Protein AF-0000000078651229 (afdb_homodimer)

Structure (mmCIF, N/CA/C/O backbone):
data_AF-0000000078651229-model_v1
#
loop_
_entity.id
_entity.type
_entity.pdbx_description
1 polymer "Pyridoxamine 5'-phosphate oxidase-like domain-containing protein"
#
loop_
_atom_site.group_PDB
_atom_site.id
_atom_site.type_symbol
_atom_site.label_atom_id
_atom_site.label_alt_id
_atom_site.label_comp_id
_atom_site.label_asym_id
_atom_site.label_entity_id
_atom_site.label_seq_id
_atom_site.pdbx_PDB_ins_code
_atom_site.Cartn_x
_atom_site.Cartn_y
_atom_site.Cartn_z
_atom_site.occupancy
_atom_site.B_iso_or_equiv
_atom_site.auth_seq_id
_atom_site.auth_comp_id
_atom_site.auth_asym_id
_atom_site.auth_atom_id
_atom_site.pdbx_PDB_model_num
ATOM 1 N N . MET A 1 1 ? -23.5 -6.289 -11.461 1 72.56 1 MET A N 1
ATOM 2 C CA . MET A 1 1 ? -22.078 -6.559 -11.703 1 72.56 1 MET A CA 1
ATOM 3 C C . MET A 1 1 ? -21.703 -7.945 -11.195 1 72.56 1 MET A C 1
ATOM 5 O O . MET A 1 1 ? -22.156 -8.367 -10.133 1 72.56 1 MET A O 1
ATOM 9 N N . ASN A 1 2 ? -21.062 -8.891 -12.141 1 91.56 2 ASN A N 1
ATOM 10 C CA . ASN A 1 2 ? -20.516 -10.164 -11.688 1 91.56 2 ASN A CA 1
ATOM 11 C C . ASN A 1 2 ? -19.188 -9.969 -10.961 1 91.56 2 ASN A C 1
ATOM 13 O O . ASN A 1 2 ? -18.203 -9.562 -11.562 1 91.56 2 ASN A O 1
ATOM 17 N N . THR A 1 3 ? -19.203 -10.148 -9.609 1 96.62 3 THR A N 1
ATOM 18 C CA . THR A 1 3 ? -18.094 -9.844 -8.727 1 96.62 3 THR A CA 1
ATOM 19 C C . THR A 1 3 ? -16.859 -10.664 -9.109 1 96.62 3 THR A C 1
ATOM 21 O O . THR A 1 3 ? -15.734 -10.148 -9.117 1 96.62 3 THR A O 1
ATOM 24 N N . LYS A 1 4 ? -17.031 -11.898 -9.375 1 97.31 4 LYS A N 1
ATOM 25 C CA . LYS A 1 4 ? -15.914 -12.75 -9.766 1 97.31 4 LYS A CA 1
ATOM 26 C C . LYS A 1 4 ? -15.258 -12.25 -11.047 1 97.31 4 LYS A C 1
ATOM 28 O O . LYS A 1 4 ? -14.031 -12.242 -11.164 1 97.31 4 LYS A O 1
ATOM 33 N N . THR A 1 5 ? -16.078 -11.891 -12.016 1 97.31 5 THR A N 1
ATOM 34 C CA . THR A 1 5 ? -15.562 -11.367 -13.273 1 97.31 5 THR A CA 1
ATOM 35 C C . THR A 1 5 ? -14.742 -10.102 -13.047 1 97.31 5 THR A C 1
ATOM 37 O O . THR A 1 5 ? -13.656 -9.953 -13.609 1 97.31 5 THR A O 1
ATOM 40 N N . GLU A 1 6 ? -15.242 -9.195 -12.195 1 96.56 6 GLU A N 1
ATOM 41 C CA . GLU A 1 6 ? -14.516 -7.969 -11.883 1 96.56 6 GLU A CA 1
ATOM 42 C C . GLU A 1 6 ? -13.203 -8.273 -11.164 1 96.56 6 GLU A C 1
ATOM 44 O O . GLU A 1 6 ? -12.172 -7.668 -11.453 1 96.56 6 GLU A O 1
ATOM 49 N N . PHE A 1 7 ? -13.32 -9.234 -10.25 1 98.31 7 PHE A N 1
ATOM 50 C CA . PHE A 1 7 ? -12.141 -9.68 -9.531 1 98.31 7 PHE A CA 1
ATOM 51 C C . PHE A 1 7 ? -11.055 -10.141 -10.492 1 98.31 7 PHE A C 1
ATOM 53 O O . PHE A 1 7 ? -9.922 -9.664 -10.438 1 98.31 7 PHE A O 1
ATOM 60 N N . LEU A 1 8 ? -11.398 -10.992 -11.359 1 98.31 8 LEU A N 1
ATOM 61 C CA . LEU A 1 8 ? -10.438 -11.57 -12.297 1 98.31 8 LEU A CA 1
ATOM 62 C C . LEU A 1 8 ? -9.883 -10.508 -13.234 1 98.31 8 LEU A C 1
ATOM 64 O O . LEU A 1 8 ? -8.703 -10.539 -13.578 1 98.31 8 LEU A O 1
ATOM 68 N N . LYS A 1 9 ? -10.719 -9.625 -13.602 1 97 9 LYS A N 1
ATOM 69 C CA . LYS A 1 9 ? -10.281 -8.531 -14.461 1 97 9 LYS A CA 1
ATOM 70 C C . LYS A 1 9 ? -9.227 -7.672 -13.766 1 97 9 LYS A C 1
ATOM 72 O O . LYS A 1 9 ? -8.164 -7.402 -14.328 1 97 9 LYS A O 1
ATOM 77 N N . ILE A 1 10 ? -9.5 -7.258 -12.547 1 97.81 10 ILE A N 1
ATOM 78 C CA . ILE A 1 10 ? -8.586 -6.41 -11.789 1 97.81 10 ILE A CA 1
ATOM 79 C C . ILE A 1 10 ? -7.266 -7.145 -11.562 1 97.81 10 ILE A C 1
ATOM 81 O O . ILE A 1 10 ? -6.188 -6.582 -11.781 1 97.81 10 ILE A O 1
ATOM 85 N N . MET A 1 11 ? -7.344 -8.406 -11.203 1 98.38 11 MET A N 1
ATOM 86 C CA . MET A 1 11 ? -6.152 -9.203 -10.914 1 98.38 11 MET A CA 1
ATOM 87 C C . MET A 1 11 ? -5.32 -9.414 -12.172 1 98.38 11 MET A C 1
ATOM 89 O O . MET A 1 11 ? -4.094 -9.547 -12.094 1 98.38 11 MET A O 1
ATOM 93 N N . ALA A 1 12 ? -5.961 -9.461 -13.281 1 97.62 12 ALA A N 1
ATOM 94 C CA . ALA A 1 12 ? -5.254 -9.648 -14.547 1 97.62 12 ALA A CA 1
ATOM 95 C C . ALA A 1 12 ? -4.613 -8.352 -15.023 1 97.62 12 ALA A C 1
ATOM 97 O O . ALA A 1 12 ? -3.512 -8.359 -15.57 1 97.62 12 ALA A O 1
ATOM 98 N N . GLU A 1 13 ? -5.223 -7.223 -14.781 1 96.75 13 GLU A N 1
ATOM 99 C CA . GLU A 1 13 ? -4.828 -5.961 -15.398 1 96.75 13 GLU A CA 1
ATOM 100 C C . GLU A 1 13 ? -3.842 -5.199 -14.523 1 96.75 13 GLU A C 1
ATOM 102 O O . GLU A 1 13 ? -2.91 -4.57 -15.023 1 96.75 13 GLU A O 1
ATOM 107 N N . GLN A 1 14 ? -4.105 -5.168 -13.289 1 97 14 GLN A N 1
ATOM 108 C CA . GLN A 1 14 ? -3.258 -4.375 -12.406 1 97 14 GLN A CA 1
ATOM 109 C C . GLN A 1 14 ? -1.936 -5.082 -12.133 1 97 14 GLN A C 1
ATOM 111 O O . GLN A 1 14 ? -1.901 -6.305 -11.977 1 97 14 GLN A O 1
ATOM 116 N N . THR A 1 15 ? -0.857 -4.277 -12.023 1 96.69 15 THR A N 1
ATOM 117 C CA . THR A 1 15 ? 0.467 -4.883 -12.102 1 96.69 15 THR A CA 1
ATOM 118 C C . THR A 1 15 ? 1.151 -4.859 -10.734 1 96.69 15 THR A C 1
ATOM 120 O O . THR A 1 15 ? 2.16 -5.535 -10.531 1 96.69 15 THR A O 1
ATOM 123 N N . GLU A 1 16 ? 0.61 -4.055 -9.805 1 97.38 16 GLU A N 1
ATOM 124 C CA . GLU A 1 16 ? 1.266 -3.9 -8.508 1 97.38 16 GLU A CA 1
ATOM 125 C C . GLU A 1 16 ? 0.271 -4.07 -7.363 1 97.38 16 GLU A C 1
ATOM 127 O O . GLU A 1 16 ? -0.919 -3.793 -7.52 1 97.38 16 GLU A O 1
ATOM 132 N N . ILE A 1 17 ? 0.784 -4.52 -6.297 1 98.5 17 ILE A N 1
ATOM 133 C CA . ILE A 1 17 ? 0.051 -4.496 -5.035 1 98.5 17 ILE A CA 1
ATOM 134 C C . ILE A 1 17 ? 0.875 -3.773 -3.973 1 98.5 17 ILE A C 1
ATOM 136 O O . ILE A 1 17 ? 2.104 -3.719 -4.062 1 98.5 17 ILE A O 1
ATOM 140 N N . ALA A 1 18 ? 0.199 -3.129 -3.049 1 98.81 18 ALA A N 1
ATOM 141 C CA . ALA A 1 18 ? 0.788 -2.834 -1.745 1 98.81 18 ALA A CA 1
ATOM 142 C C . ALA A 1 18 ? 0.698 -4.043 -0.816 1 98.81 18 ALA A C 1
ATOM 144 O O . ALA A 1 18 ? -0.398 -4.523 -0.518 1 98.81 18 ALA A O 1
ATOM 145 N N . LEU A 1 19 ? 1.792 -4.539 -0.403 1 98.94 19 LEU A N 1
ATOM 146 C CA . LEU A 1 19 ? 1.87 -5.719 0.456 1 98.94 19 LEU A CA 1
ATOM 147 C C . LEU A 1 19 ? 2.246 -5.324 1.881 1 98.94 19 LEU A C 1
ATOM 149 O O . LEU A 1 19 ? 3.295 -4.719 2.107 1 98.94 19 LEU A O 1
ATOM 153 N N . ALA A 1 20 ? 1.373 -5.66 2.789 1 98.94 20 ALA A N 1
ATOM 154 C CA . ALA A 1 20 ? 1.628 -5.352 4.195 1 98.94 20 ALA A CA 1
ATOM 155 C C . ALA A 1 20 ? 2.006 -6.605 4.973 1 98.94 20 ALA A C 1
ATOM 157 O O . ALA A 1 20 ? 1.422 -7.672 4.766 1 98.94 20 ALA A O 1
ATOM 158 N N . THR A 1 21 ? 2.971 -6.512 5.762 1 98.94 21 THR A N 1
ATOM 159 C CA . THR A 1 21 ? 3.402 -7.512 6.734 1 98.94 21 THR A CA 1
ATOM 160 C C . THR A 1 21 ? 3.371 -6.938 8.148 1 98.94 21 THR A C 1
ATOM 162 O O . THR A 1 21 ? 3.156 -5.738 8.336 1 98.94 21 THR A O 1
ATOM 165 N N . SER A 1 22 ? 3.477 -7.789 9.133 1 98.81 22 SER A N 1
ATOM 166 C CA . SER A 1 22 ? 3.523 -7.363 10.531 1 98.81 22 SER A CA 1
ATOM 167 C C . SER A 1 22 ? 4.434 -8.266 11.352 1 98.81 22 SER A C 1
ATOM 169 O O . SER A 1 22 ? 4.398 -9.492 11.211 1 98.81 22 SER A O 1
ATOM 171 N N . VAL A 1 23 ? 5.309 -7.672 12.125 1 98.62 23 VAL A N 1
ATOM 172 C CA . VAL A 1 23 ? 6.121 -8.375 13.117 1 98.62 23 VAL A CA 1
ATOM 173 C C . VAL A 1 23 ? 5.969 -7.699 14.477 1 98.62 23 VAL A C 1
ATOM 175 O O . VAL A 1 23 ? 6.227 -6.5 14.617 1 98.62 23 VAL A O 1
ATOM 178 N N . ASN A 1 24 ? 5.5 -8.461 15.5 1 98.12 24 ASN A N 1
ATOM 179 C CA . ASN A 1 24 ? 5.277 -7.922 16.844 1 98.12 24 ASN A CA 1
ATOM 180 C C . ASN A 1 24 ? 4.344 -6.715 16.812 1 98.12 24 ASN A C 1
ATOM 182 O O . ASN A 1 24 ? 4.621 -5.695 17.438 1 98.12 24 ASN A O 1
ATOM 186 N N . ASN A 1 25 ? 3.391 -6.805 16 1 98.31 25 ASN A N 1
ATOM 187 C CA . ASN A 1 25 ? 2.311 -5.832 15.867 1 98.31 25 ASN A CA 1
ATOM 188 C C . ASN A 1 25 ? 2.814 -4.516 15.281 1 98.31 25 ASN A C 1
ATOM 190 O O . ASN A 1 25 ? 2.158 -3.48 15.414 1 98.31 25 ASN A O 1
ATOM 194 N N . VAL A 1 26 ? 4.043 -4.508 14.695 1 98.62 26 VAL A N 1
ATOM 195 C CA . VAL A 1 26 ? 4.547 -3.377 13.922 1 98.62 26 VAL A CA 1
ATOM 196 C C . VAL A 1 26 ? 4.406 -3.67 12.43 1 98.62 26 VAL A C 1
ATOM 198 O O . VAL A 1 26 ? 5.047 -4.586 11.906 1 98.62 26 VAL A O 1
ATOM 201 N N . PRO A 1 27 ? 3.602 -2.895 11.758 1 98.88 27 PRO A N 1
ATOM 202 C CA . PRO A 1 27 ? 3.377 -3.168 10.336 1 98.88 27 PRO A CA 1
ATOM 203 C C . PRO A 1 27 ? 4.484 -2.611 9.445 1 98.88 27 PRO A C 1
ATOM 205 O O . PRO A 1 27 ? 5.266 -1.764 9.883 1 98.88 27 PRO A O 1
ATOM 208 N N . ASN A 1 28 ? 4.633 -3.158 8.305 1 98.88 28 ASN A N 1
ATOM 209 C CA . ASN A 1 28 ? 5.41 -2.678 7.168 1 98.88 28 ASN A CA 1
ATOM 210 C C . ASN A 1 28 ? 4.629 -2.795 5.863 1 98.88 28 ASN A C 1
ATOM 212 O O . ASN A 1 28 ? 3.658 -3.553 5.785 1 98.88 28 ASN A O 1
ATOM 216 N N . VAL A 1 29 ? 4.988 -1.991 4.852 1 98.88 29 VAL A N 1
ATOM 217 C CA . VAL A 1 29 ? 4.266 -2.043 3.588 1 98.88 29 VAL A CA 1
ATOM 218 C C . VAL A 1 29 ? 5.184 -1.62 2.445 1 98.88 29 VAL A C 1
ATOM 220 O O . VAL A 1 29 ? 6.027 -0.734 2.615 1 98.88 29 VAL A O 1
ATOM 223 N N . ARG A 1 30 ? 5.082 -2.24 1.325 1 98.19 30 ARG A N 1
ATOM 224 C CA . ARG A 1 30 ? 5.828 -1.93 0.111 1 98.19 30 ARG A CA 1
ATOM 225 C C . ARG A 1 30 ? 5.031 -2.307 -1.134 1 98.19 30 ARG A C 1
ATOM 227 O O . ARG A 1 30 ? 4.082 -3.09 -1.056 1 98.19 30 ARG A O 1
ATOM 234 N N . ILE A 1 31 ? 5.375 -1.667 -2.193 1 97.25 31 ILE A N 1
ATOM 235 C CA . ILE A 1 31 ? 4.766 -1.987 -3.48 1 97.25 31 ILE A CA 1
ATOM 236 C C . ILE A 1 31 ? 5.59 -3.061 -4.188 1 97.25 31 ILE A C 1
ATOM 238 O O . ILE A 1 31 ? 6.816 -2.961 -4.266 1 97.25 31 ILE A O 1
ATOM 242 N N . VAL A 1 32 ? 4.93 -4.102 -4.648 1 97.25 32 VAL A N 1
ATOM 243 C CA . VAL A 1 32 ? 5.602 -5.152 -5.402 1 97.25 32 VAL A CA 1
ATOM 244 C C . VAL A 1 32 ? 4.781 -5.508 -6.641 1 97.25 32 VAL A C 1
ATOM 246 O O . VAL A 1 32 ? 3.559 -5.34 -6.652 1 97.25 32 VAL A O 1
ATOM 249 N N . ASN A 1 33 ? 5.461 -5.949 -7.688 1 97.5 33 ASN A N 1
ATOM 250 C CA . ASN A 1 33 ? 4.758 -6.559 -8.812 1 97.5 33 ASN A CA 1
ATOM 251 C C . ASN A 1 33 ? 4.195 -7.93 -8.445 1 97.5 33 ASN A C 1
ATOM 253 O O . ASN A 1 33 ? 4.684 -8.578 -7.516 1 97.5 33 ASN A O 1
ATOM 257 N N . PHE A 1 34 ? 3.146 -8.32 -9.164 1 98.69 34 PHE A N 1
ATOM 258 C CA . PHE A 1 34 ? 2.545 -9.609 -8.844 1 98.69 34 PHE A CA 1
ATOM 259 C C . PHE A 1 34 ? 1.954 -10.258 -10.094 1 98.69 34 PHE A C 1
ATOM 261 O O . PHE A 1 34 ? 1.747 -9.586 -11.109 1 98.69 34 PHE A O 1
ATOM 268 N N . TYR A 1 35 ? 1.751 -11.539 -10.031 1 98.81 35 TYR A N 1
ATOM 269 C CA . TYR A 1 35 ? 0.936 -12.336 -10.945 1 98.81 35 TYR A CA 1
ATOM 270 C C . TYR A 1 35 ? -0.08 -13.172 -10.18 1 98.81 35 TYR A C 1
ATOM 272 O O . TYR A 1 35 ? 0.25 -13.781 -9.164 1 98.81 35 TYR A O 1
ATOM 280 N N . PHE A 1 36 ? -1.303 -13.117 -10.586 1 98.88 36 PHE A N 1
ATOM 281 C CA . PHE A 1 36 ? -2.354 -13.938 -10 1 98.88 36 PHE A CA 1
ATOM 282 C C . PHE A 1 36 ? -2.705 -15.102 -10.93 1 98.88 36 PHE A C 1
ATOM 284 O O . PHE A 1 36 ? -2.971 -14.898 -12.117 1 98.88 36 PHE A O 1
ATOM 291 N N . GLU A 1 37 ? -2.615 -16.328 -10.367 1 98.44 37 GLU A N 1
ATOM 292 C CA . GLU A 1 37 ? -3.023 -17.531 -11.078 1 98.44 37 GLU A CA 1
ATOM 293 C C . GLU A 1 37 ? -4.477 -17.891 -10.773 1 98.44 37 GLU A C 1
ATOM 295 O O . GLU A 1 37 ? -4.777 -18.438 -9.711 1 98.44 37 GLU A O 1
ATOM 300 N N . PRO A 1 38 ? -5.344 -17.672 -11.727 1 97.38 38 PRO A N 1
ATOM 301 C CA . PRO A 1 38 ? -6.766 -17.828 -11.422 1 97.38 38 PRO A CA 1
ATOM 302 C C . PRO A 1 38 ? -7.168 -19.281 -11.18 1 97.38 38 PRO A C 1
ATOM 304 O O . PRO A 1 38 ? -8.102 -19.547 -10.414 1 97.38 38 PRO A O 1
ATOM 307 N N . ALA A 1 39 ? -6.48 -20.219 -11.82 1 96 39 ALA A N 1
ATOM 308 C CA . ALA A 1 39 ? -6.863 -21.609 -11.695 1 96 39 ALA A CA 1
ATOM 309 C C . ALA A 1 39 ? -6.594 -22.125 -10.281 1 96 39 ALA A C 1
ATOM 311 O O . ALA A 1 39 ? -7.27 -23.047 -9.812 1 96 39 ALA A O 1
ATOM 312 N N . GLU A 1 40 ? -5.68 -21.531 -9.594 1 95.88 40 GLU A N 1
ATOM 313 C CA . GLU A 1 40 ? -5.277 -22.016 -8.273 1 95.88 40 GLU A CA 1
ATOM 314 C C . GLU A 1 40 ? -5.621 -21.016 -7.184 1 95.88 40 GLU A C 1
ATOM 316 O O . GLU A 1 40 ? -5.465 -21.297 -5.996 1 95.88 40 GLU A O 1
ATOM 321 N N . ASN A 1 41 ? -6.07 -19.797 -7.535 1 97.31 41 ASN A N 1
ATOM 322 C CA . ASN A 1 41 ? -6.316 -18.703 -6.613 1 97.31 41 ASN A CA 1
ATOM 323 C C . ASN A 1 41 ? -5.074 -18.359 -5.797 1 97.31 41 ASN A C 1
ATOM 325 O O . ASN A 1 41 ? -5.141 -18.25 -4.57 1 97.31 41 ASN A O 1
ATOM 329 N N . ILE A 1 42 ? -4.023 -18.25 -6.465 1 98.75 42 ILE A N 1
ATOM 330 C CA . ILE A 1 42 ? -2.754 -17.938 -5.816 1 98.75 42 ILE A CA 1
ATOM 331 C C . ILE A 1 42 ? -2.186 -16.641 -6.383 1 98.75 42 ILE A C 1
ATOM 333 O O . ILE A 1 42 ? -2.123 -16.453 -7.598 1 98.75 42 ILE A O 1
ATOM 337 N N . LEU A 1 43 ? -1.848 -15.75 -5.535 1 98.94 43 LEU A N 1
ATOM 338 C CA . LEU A 1 43 ? -1.097 -14.562 -5.91 1 98.94 43 LEU A CA 1
ATOM 339 C C . LEU A 1 43 ? 0.401 -14.781 -5.73 1 98.94 43 LEU A C 1
ATOM 341 O O . LEU A 1 43 ? 0.854 -15.148 -4.645 1 98.94 43 LEU A O 1
ATOM 345 N N . TYR A 1 44 ? 1.16 -14.523 -6.797 1 98.94 44 TYR A N 1
ATOM 346 C CA . TYR A 1 44 ? 2.611 -14.68 -6.773 1 98.94 44 TYR A CA 1
ATOM 347 C C . TYR A 1 44 ? 3.303 -13.32 -6.766 1 98.94 44 TYR A C 1
ATOM 349 O O . TYR A 1 44 ? 2.867 -12.391 -7.449 1 98.94 44 TYR A O 1
ATOM 357 N N . PHE A 1 45 ? 4.336 -13.234 -6.027 1 98.88 45 PHE A N 1
ATOM 358 C CA . PHE A 1 45 ? 5.293 -12.133 -6.121 1 98.88 45 PHE A CA 1
ATOM 359 C C . PHE A 1 45 ? 6.707 -12.625 -5.816 1 98.88 45 PHE A C 1
ATOM 361 O O . PHE A 1 45 ? 6.887 -13.703 -5.254 1 98.88 45 PHE A O 1
ATOM 368 N N . SER A 1 46 ? 7.684 -11.828 -6.207 1 98.38 46 SER A N 1
ATOM 369 C CA . SER A 1 46 ? 9.062 -12.195 -5.926 1 98.38 46 SER A CA 1
ATOM 370 C C . SER A 1 46 ? 9.766 -11.125 -5.098 1 98.38 46 SER A C 1
ATOM 372 O O . SER A 1 46 ? 9.336 -9.969 -5.074 1 98.38 46 SER A O 1
ATOM 374 N N . SER A 1 47 ? 10.688 -11.539 -4.445 1 97.38 47 SER A N 1
ATOM 375 C CA . SER A 1 47 ? 11.531 -10.648 -3.652 1 97.38 47 SER A CA 1
ATOM 376 C C . SER A 1 47 ? 13 -11.039 -3.758 1 97.38 47 SER A C 1
ATOM 378 O O . SER A 1 47 ? 13.328 -12.227 -3.842 1 97.38 47 SER A O 1
ATOM 380 N N . PHE A 1 48 ? 13.828 -10.062 -3.723 1 95.5 48 PHE A N 1
ATOM 381 C CA . PHE A 1 48 ? 15.266 -10.32 -3.705 1 95.5 48 PHE A CA 1
ATOM 382 C C . PHE A 1 48 ? 15.688 -10.953 -2.383 1 95.5 48 PHE A C 1
ATOM 384 O O . PHE A 1 48 ? 15.219 -10.539 -1.317 1 95.5 48 PHE A O 1
ATOM 391 N N . LYS A 1 49 ? 16.578 -11.844 -2.537 1 93.75 49 LYS A N 1
ATOM 392 C CA . LYS A 1 49 ? 17.141 -12.477 -1.351 1 93.75 49 LYS A CA 1
ATOM 393 C C . LYS A 1 49 ? 17.703 -11.438 -0.388 1 93.75 49 LYS A C 1
ATOM 395 O O . LYS A 1 49 ? 18.312 -10.453 -0.816 1 93.75 49 LYS A O 1
ATOM 400 N N . GLY A 1 50 ? 17.453 -11.648 0.893 1 89.75 50 GLY A N 1
ATOM 401 C CA . GLY A 1 50 ? 18.031 -10.781 1.899 1 89.75 50 GLY A CA 1
ATOM 402 C C . GLY A 1 50 ? 17.156 -9.586 2.232 1 89.75 50 GLY A C 1
ATOM 403 O O . GLY A 1 50 ? 17.438 -8.852 3.184 1 89.75 50 GLY A O 1
ATOM 404 N N . ASN A 1 51 ? 16.172 -9.336 1.464 1 92.31 51 ASN A N 1
ATOM 405 C CA . ASN A 1 51 ? 15.273 -8.211 1.738 1 92.31 51 ASN A CA 1
ATOM 406 C C . ASN A 1 51 ? 14.531 -8.398 3.057 1 92.31 51 ASN A C 1
ATOM 408 O O . ASN A 1 51 ? 14.312 -9.531 3.496 1 92.31 51 ASN A O 1
ATOM 412 N N . ASP A 1 52 ? 14.164 -7.309 3.656 1 92.19 52 ASP A N 1
ATOM 413 C CA . ASP A 1 52 ? 13.508 -7.297 4.961 1 92.19 52 ASP A CA 1
ATOM 414 C C . ASP A 1 52 ? 12.188 -8.055 4.918 1 92.19 52 ASP A C 1
ATOM 416 O O . ASP A 1 52 ? 11.789 -8.688 5.906 1 92.19 52 ASP A O 1
ATOM 420 N N . LYS A 1 53 ? 11.477 -7.926 3.781 1 94.56 53 LYS A N 1
ATOM 421 C CA . LYS A 1 53 ? 10.164 -8.562 3.744 1 94.56 53 LYS A CA 1
ATOM 422 C C . LYS A 1 53 ? 10.281 -10.07 3.914 1 94.56 53 LYS A C 1
ATOM 424 O O . LYS A 1 53 ? 9.391 -10.703 4.492 1 94.56 53 LYS A O 1
ATOM 429 N N . ILE A 1 54 ? 11.359 -10.688 3.51 1 96.44 54 ILE A N 1
ATOM 430 C CA . ILE A 1 54 ? 11.547 -12.133 3.65 1 96.44 54 ILE A CA 1
ATOM 431 C C . ILE A 1 54 ? 11.68 -12.492 5.129 1 96.44 54 ILE A C 1
ATOM 433 O O . ILE A 1 54 ? 11.07 -13.453 5.598 1 96.44 54 ILE A O 1
ATOM 437 N N . LYS A 1 55 ? 12.461 -11.711 5.805 1 96.94 55 LYS A N 1
ATOM 438 C CA . LYS A 1 55 ? 12.594 -11.914 7.242 1 96.94 55 LYS A CA 1
ATOM 439 C C . LYS A 1 55 ? 11.25 -11.758 7.949 1 96.94 55 LYS A C 1
ATOM 441 O O . LYS A 1 55 ? 10.914 -12.539 8.836 1 96.94 55 LYS A O 1
ATOM 446 N N . GLU A 1 56 ? 10.539 -10.75 7.598 1 98.5 56 GLU A N 1
ATOM 447 C CA . GLU A 1 56 ? 9.234 -10.484 8.211 1 98.5 56 GLU A CA 1
ATOM 448 C C . GLU A 1 56 ? 8.266 -11.641 7.965 1 98.5 56 GLU A C 1
ATOM 450 O O . GLU A 1 56 ? 7.574 -12.086 8.883 1 98.5 56 GLU A O 1
ATOM 455 N N . ILE A 1 57 ? 8.25 -12.141 6.738 1 98.06 57 ILE A N 1
ATOM 456 C CA . ILE A 1 57 ? 7.359 -13.227 6.332 1 98.06 57 ILE A CA 1
ATOM 457 C C . ILE A 1 57 ? 7.715 -14.492 7.102 1 98.06 57 ILE A C 1
ATOM 459 O O . ILE A 1 57 ? 6.828 -15.258 7.496 1 98.06 57 ILE A O 1
ATOM 463 N N . LYS A 1 58 ? 8.977 -14.727 7.285 1 97.31 58 LYS A N 1
ATOM 464 C CA . LYS A 1 58 ? 9.414 -15.875 8.07 1 97.31 58 LYS A CA 1
ATOM 465 C C . LYS A 1 58 ? 8.906 -15.781 9.508 1 97.31 58 LYS A C 1
ATOM 467 O O . LYS A 1 58 ? 8.531 -16.797 10.109 1 97.31 58 LYS A O 1
ATOM 472 N N . SER A 1 59 ? 8.891 -14.641 10.031 1 98.12 59 SER A N 1
ATOM 473 C CA . SER A 1 59 ? 8.484 -14.406 11.414 1 98.12 59 SER A CA 1
ATOM 474 C C . SER A 1 59 ? 6.969 -14.492 11.562 1 98.12 59 SER A C 1
ATOM 476 O O . SER A 1 59 ? 6.469 -14.977 12.578 1 98.12 59 SER A O 1
ATOM 478 N N . ASN A 1 60 ? 6.227 -14.031 10.68 1 98.69 60 ASN A N 1
ATOM 479 C CA . ASN A 1 60 ? 4.77 -13.969 10.648 1 98.69 60 ASN A CA 1
ATOM 480 C C . ASN A 1 60 ? 4.227 -14.094 9.227 1 98.69 60 ASN A C 1
ATOM 482 O O . ASN A 1 60 ? 4.371 -13.172 8.43 1 98.69 60 ASN A O 1
ATOM 486 N N . PRO A 1 61 ? 3.609 -15.148 8.906 1 98.75 61 PRO A N 1
ATOM 487 C CA . PRO A 1 61 ? 3.211 -15.406 7.52 1 98.75 61 PRO A CA 1
ATOM 488 C C . PRO A 1 61 ? 1.918 -14.688 7.133 1 98.75 61 PRO A C 1
ATOM 490 O O . PRO A 1 61 ? 1.486 -14.766 5.98 1 98.75 61 PRO A O 1
ATOM 493 N N . TYR A 1 62 ? 1.247 -14.039 8.07 1 98.88 62 TYR A N 1
ATOM 494 C CA . TYR A 1 62 ? 0.034 -13.297 7.75 1 98.88 62 TYR A CA 1
ATOM 495 C C . TYR A 1 62 ? 0.359 -12.031 6.973 1 98.88 62 TYR A C 1
ATOM 497 O O . TYR A 1 62 ? 1.248 -11.266 7.359 1 98.88 62 TYR A O 1
ATOM 505 N N . VAL A 1 63 ? -0.346 -11.836 5.863 1 98.94 63 VAL A N 1
ATOM 506 C CA . VAL A 1 63 ? -0.149 -10.641 5.051 1 98.94 63 VAL A CA 1
ATOM 507 C C . VAL A 1 63 ? -1.502 -10.055 4.648 1 98.94 63 VAL A C 1
ATOM 509 O O . VAL A 1 63 ? -2.535 -10.719 4.793 1 98.94 63 VAL A O 1
ATOM 512 N N . ALA A 1 64 ? -1.528 -8.852 4.266 1 98.94 64 ALA A N 1
ATOM 513 C CA . ALA A 1 64 ? -2.625 -8.195 3.562 1 98.94 64 ALA A CA 1
ATOM 514 C C . ALA A 1 64 ? -2.129 -7.512 2.291 1 98.94 64 ALA A C 1
ATOM 516 O O . ALA A 1 64 ? -0.97 -7.098 2.215 1 98.94 64 ALA A O 1
ATOM 517 N N . PHE A 1 65 ? -2.994 -7.402 1.32 1 98.94 65 PHE A N 1
ATOM 518 C CA . PHE A 1 65 ? -2.598 -6.66 0.131 1 98.94 65 PHE A CA 1
ATOM 519 C C . PHE A 1 65 ? -3.785 -5.914 -0.463 1 98.94 65 PHE A C 1
ATOM 521 O O . PHE A 1 65 ? -4.938 -6.258 -0.195 1 98.94 65 PHE A O 1
ATOM 528 N N . THR A 1 66 ? -3.543 -4.914 -1.167 1 98.88 66 THR A N 1
ATOM 529 C CA . THR A 1 66 ? -4.461 -4.23 -2.07 1 98.88 66 THR A CA 1
ATOM 530 C C . THR A 1 66 ? -3.803 -3.973 -3.422 1 98.88 66 THR A C 1
ATOM 532 O O . THR A 1 66 ? -2.623 -3.617 -3.484 1 98.88 66 THR A O 1
ATOM 535 N N . THR A 1 67 ? -4.574 -4.234 -4.48 1 98.69 67 THR A N 1
ATOM 536 C CA . THR A 1 67 ? -4.066 -3.816 -5.785 1 98.69 67 THR A CA 1
ATOM 537 C C . THR A 1 67 ? -4.047 -2.295 -5.895 1 98.69 67 THR A C 1
ATOM 539 O O . THR A 1 67 ? -4.734 -1.604 -5.141 1 98.69 67 THR A O 1
ATOM 542 N N . ILE A 1 68 ? -3.213 -1.799 -6.707 1 96.75 68 ILE A N 1
ATOM 543 C CA . ILE A 1 68 ? -3.078 -0.364 -6.934 1 96.75 68 ILE A CA 1
ATOM 544 C C . ILE A 1 68 ? -3.801 0.024 -8.227 1 96.75 68 ILE A C 1
ATOM 546 O O . ILE A 1 68 ? -3.371 -0.343 -9.32 1 96.75 68 ILE A O 1
ATOM 550 N N . PRO A 1 69 ? -4.816 0.78 -8.047 1 91.06 69 PRO A N 1
ATOM 551 C CA . PRO A 1 69 ? -5.551 1.154 -9.258 1 91.06 69 PRO A CA 1
ATOM 552 C C . PRO A 1 69 ? -4.762 2.107 -10.156 1 91.06 69 PRO A C 1
ATOM 554 O O . PRO A 1 69 ? -4.043 2.979 -9.656 1 91.06 69 PRO A O 1
ATOM 557 N N . HIS A 1 70 ? -4.848 1.896 -11.453 1 79.38 70 HIS A N 1
ATOM 558 C CA . HIS A 1 70 ? -4.238 2.82 -12.406 1 79.38 70 HIS A CA 1
ATOM 559 C C . HIS A 1 70 ? -5.191 3.959 -12.758 1 79.38 70 HIS A C 1
ATOM 561 O O . HIS A 1 70 ? -4.75 5.062 -13.086 1 79.38 70 HIS A O 1
ATOM 567 N N . SER A 1 71 ? -6.371 3.674 -12.742 1 81 71 SER A N 1
ATOM 568 C CA . SER A 1 71 ? -7.422 4.656 -12.984 1 81 71 SER A CA 1
ATOM 569 C C . SER A 1 71 ? -8.656 4.375 -12.125 1 81 71 SER A C 1
ATOM 571 O O . SER A 1 71 ? -8.945 3.217 -11.82 1 81 71 SER A O 1
ATOM 573 N N . GLY A 1 72 ? -9.234 5.457 -11.664 1 86 72 GLY A N 1
ATOM 574 C CA . GLY A 1 72 ? -10.445 5.273 -10.875 1 86 72 GLY A CA 1
ATOM 575 C C . GLY A 1 72 ? -10.188 4.656 -9.516 1 86 72 GLY A C 1
ATOM 576 O O . GLY A 1 72 ? -9.156 4.922 -8.891 1 86 72 GLY A O 1
ATOM 577 N N . ASN A 1 73 ? -11.18 3.914 -9.039 1 91.38 73 ASN A N 1
ATOM 578 C CA . ASN A 1 73 ? -11.117 3.385 -7.684 1 91.38 73 ASN A CA 1
ATOM 579 C C . ASN A 1 73 ? -11.125 1.859 -7.672 1 91.38 73 ASN A C 1
ATOM 581 O O . ASN A 1 73 ? -11.219 1.242 -6.613 1 91.38 73 ASN A O 1
ATOM 585 N N . GLU A 1 74 ? -11.055 1.266 -8.859 1 96.44 74 GLU A N 1
ATOM 586 C CA . GLU A 1 74 ? -11.164 -0.189 -8.914 1 96.44 74 GLU A CA 1
ATOM 587 C C . GLU A 1 74 ? -9.961 -0.854 -8.25 1 96.44 74 GLU A C 1
ATOM 589 O O . GLU A 1 74 ? -8.812 -0.557 -8.594 1 96.44 74 GLU A O 1
ATOM 594 N N . HIS A 1 75 ? -10.242 -1.746 -7.281 1 98.44 75 HIS A N 1
ATOM 595 C CA . HIS A 1 75 ? -9.141 -2.469 -6.648 1 98.44 75 HIS A CA 1
ATOM 596 C C . HIS A 1 75 ? -9.656 -3.68 -5.871 1 98.44 75 HIS A C 1
ATOM 598 O O . HIS A 1 75 ? -10.859 -3.824 -5.664 1 98.44 75 HIS A O 1
ATOM 604 N N . VAL A 1 76 ? -8.758 -4.527 -5.566 1 98.69 76 VAL A N 1
ATOM 605 C CA . VAL A 1 76 ? -9 -5.719 -4.762 1 98.69 76 VAL A CA 1
ATOM 606 C C . VAL A 1 76 ? -8.164 -5.66 -3.484 1 98.69 76 VAL A C 1
ATOM 608 O O . VAL A 1 76 ? -6.992 -5.277 -3.521 1 98.69 76 VAL A O 1
ATOM 611 N N . LYS A 1 77 ? -8.789 -5.992 -2.375 1 98.62 77 LYS A N 1
ATOM 612 C CA . LYS A 1 77 ? -8.109 -6.156 -1.095 1 98.62 77 LYS A CA 1
ATOM 613 C C . LYS A 1 77 ? -8.305 -7.566 -0.546 1 98.62 77 LYS A C 1
ATOM 615 O O . LYS A 1 77 ? -9.383 -8.156 -0.689 1 98.62 77 LYS A O 1
ATOM 620 N N . ALA A 1 78 ? -7.266 -8.016 0.16 1 98.88 78 ALA A N 1
ATOM 621 C CA . ALA A 1 78 ? -7.414 -9.32 0.802 1 98.88 78 ALA A CA 1
ATOM 622 C C . ALA A 1 78 ? -6.398 -9.492 1.929 1 98.88 78 ALA A C 1
ATOM 624 O O . ALA A 1 78 ? -5.414 -8.758 2.008 1 98.88 78 ALA A O 1
ATOM 625 N N . LYS A 1 79 ? -6.738 -10.359 2.771 1 98.81 79 LYS A N 1
ATOM 626 C CA . LYS A 1 79 ? -5.832 -10.914 3.771 1 98.81 79 LYS A CA 1
ATOM 627 C C . LYS A 1 79 ? -5.559 -12.391 3.51 1 98.81 79 LYS A C 1
ATOM 629 O O . LYS A 1 79 ? -6.461 -13.133 3.119 1 98.81 79 LYS A O 1
ATOM 634 N N . GLY A 1 80 ? -4.305 -12.734 3.711 1 98.81 80 GLY A N 1
ATOM 635 C CA . GLY A 1 80 ? -3.959 -14.109 3.406 1 98.81 80 GLY A CA 1
ATOM 636 C C . GLY A 1 80 ? -2.689 -14.578 4.094 1 98.81 80 GLY A C 1
ATOM 637 O O . GLY A 1 80 ? -2.217 -13.938 5.035 1 98.81 80 GLY A O 1
ATOM 638 N N . ILE A 1 81 ? -2.262 -15.758 3.668 1 98.81 81 ILE A N 1
ATOM 639 C CA . ILE A 1 81 ? -1.041 -16.375 4.176 1 98.81 81 ILE A CA 1
ATOM 640 C C . ILE A 1 81 ? -0.013 -16.484 3.053 1 98.81 81 ILE A C 1
ATOM 642 O O . ILE A 1 81 ? -0.343 -16.906 1.94 1 98.81 81 ILE A O 1
ATOM 646 N N . VAL A 1 82 ? 1.195 -16.062 3.363 1 98.88 82 VAL A N 1
ATOM 647 C CA . VAL A 1 82 ? 2.266 -16.094 2.371 1 98.88 82 VAL A CA 1
ATOM 648 C C . VAL A 1 82 ? 3.275 -17.188 2.736 1 98.88 82 VAL A C 1
ATOM 650 O O . VAL A 1 82 ? 3.539 -17.422 3.918 1 98.88 82 VAL A O 1
ATOM 653 N N . GLN A 1 83 ? 3.811 -17.812 1.75 1 98.38 83 GLN A N 1
ATOM 654 C CA . GLN A 1 83 ? 4.91 -18.75 1.929 1 98.38 83 GLN A CA 1
ATOM 655 C C . GLN A 1 83 ? 5.836 -18.75 0.717 1 98.38 83 GLN A C 1
ATOM 657 O O . GLN A 1 83 ? 5.434 -18.359 -0.381 1 98.38 83 GLN A O 1
ATOM 662 N N . LYS A 1 84 ? 7.055 -19.172 0.984 1 98.31 84 LYS A N 1
ATOM 663 C CA . LYS A 1 84 ? 7.957 -19.406 -0.142 1 98.31 84 LYS A CA 1
ATOM 664 C C . LYS A 1 84 ? 7.398 -20.484 -1.073 1 98.31 84 LYS A C 1
ATOM 666 O O . LYS A 1 84 ? 6.914 -21.516 -0.615 1 98.31 84 LYS A O 1
ATOM 671 N N . SER A 1 85 ? 7.449 -20.172 -2.355 1 98.56 85 SER A N 1
ATOM 672 C CA . SER A 1 85 ? 6.926 -21.125 -3.336 1 98.56 85 SER A CA 1
ATOM 673 C C . SER A 1 85 ? 7.918 -22.25 -3.605 1 98.56 85 SER A C 1
ATOM 675 O O . SER A 1 85 ? 9.133 -22.047 -3.512 1 98.56 85 SER A O 1
ATOM 677 N N . SER A 1 86 ? 7.375 -23.406 -3.953 1 98.12 86 SER A N 1
ATOM 678 C CA . SER A 1 86 ? 8.227 -24.469 -4.477 1 98.12 86 SER A CA 1
ATOM 679 C C . SER A 1 86 ? 8.68 -24.156 -5.902 1 98.12 86 SER A C 1
ATOM 681 O O . SER A 1 86 ? 9.641 -24.75 -6.395 1 98.12 86 SER A O 1
ATOM 683 N N . LYS A 1 87 ? 7.961 -23.281 -6.527 1 98.25 87 LYS A N 1
ATOM 684 C CA . LYS A 1 87 ? 8.328 -22.812 -7.859 1 98.25 87 LYS A CA 1
ATOM 685 C C . LYS A 1 87 ? 9.359 -21.688 -7.785 1 98.25 87 LYS A C 1
ATOM 687 O O . LYS A 1 87 ? 9.617 -21.141 -6.707 1 98.25 87 LYS A O 1
ATOM 692 N N . THR A 1 88 ? 10.016 -21.469 -8.898 1 98.38 88 THR A N 1
ATOM 693 C CA . THR A 1 88 ? 10.859 -20.281 -9.062 1 98.38 88 THR A CA 1
ATOM 694 C C . THR A 1 88 ? 10.211 -19.297 -10.031 1 98.38 88 THR A C 1
ATOM 696 O O . THR A 1 88 ? 9.195 -19.609 -10.664 1 98.38 88 THR A O 1
ATOM 699 N N . ILE A 1 89 ? 10.859 -18.094 -10.156 1 98.69 89 ILE A N 1
ATOM 700 C CA . ILE A 1 89 ? 10.336 -17.078 -11.062 1 98.69 89 ILE A CA 1
ATOM 701 C C . ILE A 1 89 ? 10.414 -17.562 -12.5 1 98.69 89 ILE A C 1
ATOM 703 O O . ILE A 1 89 ? 9.594 -17.188 -13.344 1 98.69 89 ILE A O 1
ATOM 707 N N . PHE A 1 90 ? 11.312 -18.453 -12.805 1 98.69 90 PHE A N 1
ATOM 708 C CA . PHE A 1 90 ? 11.484 -18.969 -14.156 1 98.69 90 PHE A CA 1
ATOM 709 C C . PHE A 1 90 ? 10.312 -19.859 -14.547 1 98.69 90 PHE A C 1
ATOM 711 O O . PHE A 1 90 ? 9.953 -19.953 -15.719 1 98.69 90 PHE A O 1
ATOM 718 N N . ASP A 1 91 ? 9.719 -20.484 -13.562 1 98.62 91 ASP A N 1
ATOM 719 C CA . ASP A 1 91 ? 8.594 -21.391 -13.812 1 98.62 91 ASP A CA 1
ATOM 720 C C . ASP A 1 91 ? 7.363 -20.609 -14.266 1 98.62 91 ASP A C 1
ATOM 722 O O . ASP A 1 91 ? 6.48 -21.156 -14.93 1 98.62 91 ASP A O 1
ATOM 726 N N . ILE A 1 92 ? 7.242 -19.359 -13.898 1 98.25 92 ILE A N 1
ATOM 727 C CA . ILE A 1 92 ? 6.055 -18.594 -14.25 1 98.25 92 ILE A CA 1
ATOM 728 C C . ILE A 1 92 ? 6.469 -17.312 -14.984 1 98.25 92 ILE A C 1
ATOM 730 O O . ILE A 1 92 ? 5.727 -16.328 -14.992 1 98.25 92 ILE A O 1
ATOM 734 N N . ALA A 1 93 ? 7.664 -17.297 -15.531 1 98.62 93 ALA A N 1
ATOM 735 C CA . ALA A 1 93 ? 8.234 -16.125 -16.188 1 98.62 93 ALA A CA 1
ATOM 736 C C . ALA A 1 93 ? 7.332 -15.648 -17.328 1 98.62 93 ALA A C 1
ATOM 738 O O . ALA A 1 93 ? 7.105 -14.445 -17.484 1 98.62 93 ALA A O 1
ATOM 739 N N . GLU A 1 94 ? 6.852 -16.531 -18.109 1 98.44 94 GLU A N 1
ATOM 740 C CA . GLU A 1 94 ? 6.012 -16.172 -19.25 1 98.44 94 GLU A CA 1
ATOM 741 C C . GLU A 1 94 ? 4.77 -15.406 -18.812 1 98.44 94 GLU A C 1
ATOM 743 O O . GLU A 1 94 ? 4.402 -14.406 -19.422 1 98.44 94 GLU A O 1
ATOM 748 N N . GLN A 1 95 ? 4.113 -15.875 -17.766 1 98.12 95 GLN A N 1
ATOM 749 C CA . GLN A 1 95 ? 2.908 -15.234 -17.25 1 98.12 95 GLN A CA 1
ATOM 750 C C . GLN A 1 95 ? 3.217 -13.844 -16.703 1 98.12 95 GLN A C 1
ATOM 752 O O . GLN A 1 95 ? 2.486 -12.891 -16.969 1 98.12 95 GLN A O 1
ATOM 757 N N . PHE A 1 96 ? 4.336 -13.727 -15.945 1 98.38 96 PHE A N 1
ATOM 758 C CA . PHE A 1 96 ? 4.75 -12.438 -15.398 1 98.38 96 PHE A CA 1
ATOM 759 C C . PHE A 1 96 ? 5.043 -11.445 -16.516 1 98.38 96 PHE A C 1
ATOM 761 O O . PHE A 1 96 ? 4.578 -10.305 -16.484 1 98.38 96 PHE A O 1
ATOM 768 N N . ILE A 1 97 ? 5.777 -11.906 -17.562 1 98.5 97 ILE A N 1
ATOM 769 C CA . ILE A 1 97 ? 6.219 -11.039 -18.641 1 98.5 97 ILE A CA 1
ATOM 770 C C . ILE A 1 97 ? 5.02 -10.641 -19.516 1 98.5 97 ILE A C 1
ATOM 772 O O . ILE A 1 97 ? 4.945 -9.516 -20 1 98.5 97 ILE A O 1
ATOM 776 N N . ALA A 1 98 ? 4.094 -11.602 -19.734 1 98.25 98 ALA A N 1
ATOM 777 C CA . ALA A 1 98 ? 2.881 -11.281 -20.484 1 98.25 98 ALA A CA 1
ATOM 778 C C . ALA A 1 98 ? 2.105 -10.148 -19.828 1 98.25 98 ALA A C 1
ATOM 780 O O . ALA A 1 98 ? 1.565 -9.273 -20.5 1 98.25 98 ALA A O 1
ATOM 781 N N . LYS A 1 99 ? 2.092 -10.141 -18.484 1 97.69 99 LYS A N 1
ATOM 782 C CA . LYS A 1 99 ? 1.359 -9.133 -17.719 1 97.69 99 LYS A CA 1
ATOM 783 C C . LYS A 1 99 ? 2.166 -7.848 -17.594 1 97.69 99 LYS A C 1
ATOM 785 O O . LYS A 1 99 ? 1.606 -6.75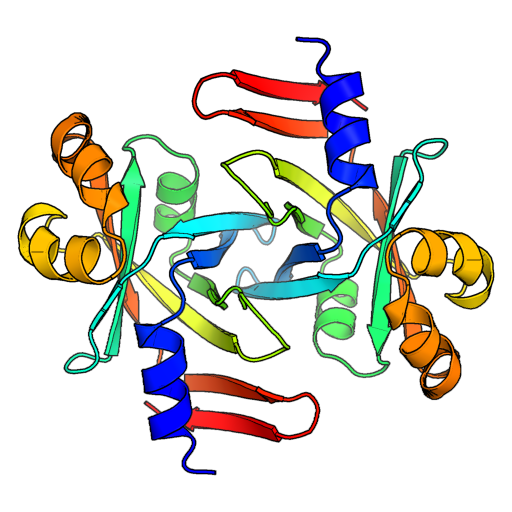 -17.656 1 97.69 99 LYS A O 1
ATOM 790 N N . ILE A 1 100 ? 3.416 -8.016 -17.391 1 97.38 100 ILE A N 1
ATOM 791 C CA . ILE A 1 100 ? 4.348 -6.914 -17.188 1 97.38 100 ILE A CA 1
ATOM 792 C C . ILE A 1 100 ? 5.562 -7.086 -18.094 1 97.38 100 ILE A C 1
ATOM 794 O O . ILE A 1 100 ? 6.605 -7.578 -17.656 1 97.38 100 ILE A O 1
ATOM 798 N N . PRO A 1 101 ? 5.512 -6.539 -19.234 1 97.88 101 PRO A N 1
ATOM 799 C CA . PRO A 1 101 ? 6.562 -6.812 -20.219 1 97.88 101 PRO A CA 1
ATOM 800 C C . PRO A 1 101 ? 7.949 -6.395 -19.734 1 97.88 101 PRO A C 1
ATOM 802 O O . PRO A 1 101 ? 8.93 -7.105 -19.969 1 97.88 101 PRO A O 1
ATOM 805 N N . ASP A 1 102 ? 8.086 -5.328 -19.031 1 95.38 102 ASP A N 1
ATOM 806 C CA . ASP A 1 102 ? 9.375 -4.832 -18.547 1 95.38 102 ASP A CA 1
ATOM 807 C C . ASP A 1 102 ? 9.969 -5.77 -17.5 1 95.38 102 ASP A C 1
ATOM 809 O O . ASP A 1 102 ? 11.148 -5.652 -17.156 1 95.38 102 ASP A O 1
ATOM 813 N N . TYR A 1 103 ? 9.18 -6.629 -17 1 97.38 103 TYR A N 1
ATOM 814 C CA . TYR A 1 103 ? 9.68 -7.57 -16 1 97.38 103 TYR A CA 1
ATOM 815 C C . TYR A 1 103 ? 10.664 -8.555 -16.625 1 97.38 103 TYR A C 1
ATOM 817 O O . TYR A 1 103 ? 11.406 -9.227 -15.922 1 97.38 103 TYR A O 1
ATOM 825 N N . LYS A 1 104 ? 10.625 -8.664 -17.906 1 98.12 104 LYS A N 1
ATOM 826 C CA . LYS A 1 104 ? 11.57 -9.508 -18.625 1 98.12 104 LYS A CA 1
ATOM 827 C C . LYS A 1 104 ? 13.008 -9.164 -18.25 1 98.12 104 LYS A C 1
ATOM 829 O O . LYS A 1 104 ? 13.82 -10.062 -17.984 1 98.12 104 LYS A O 1
ATOM 834 N N . ASP A 1 105 ? 13.336 -7.93 -18.172 1 97.31 105 ASP A N 1
ATOM 835 C CA . ASP A 1 105 ? 14.68 -7.488 -17.812 1 97.31 105 ASP A CA 1
ATOM 836 C C . ASP A 1 105 ? 15.023 -7.898 -16.391 1 97.31 105 ASP A C 1
ATOM 838 O O . ASP A 1 105 ? 16.156 -8.297 -16.109 1 97.31 105 ASP A O 1
ATOM 842 N N . THR A 1 106 ? 14.07 -7.77 -15.523 1 96.44 106 THR A N 1
ATOM 843 C CA . THR A 1 106 ? 14.281 -8.164 -14.133 1 96.44 106 THR A CA 1
ATOM 844 C C . THR A 1 106 ? 14.641 -9.641 -14.039 1 96.44 106 THR A C 1
ATOM 846 O O . THR A 1 106 ? 15.586 -10.016 -13.352 1 96.44 106 THR A O 1
ATOM 849 N N . ILE A 1 107 ? 13.914 -10.422 -14.742 1 98.12 107 ILE A N 1
ATOM 850 C CA . ILE A 1 107 ? 14.164 -11.859 -14.711 1 98.12 107 ILE A CA 1
ATOM 851 C C . ILE A 1 107 ? 15.508 -12.164 -15.359 1 98.12 107 ILE A C 1
ATOM 853 O O . ILE A 1 107 ? 16.297 -12.953 -14.828 1 98.12 107 ILE A O 1
ATOM 857 N N . GLU A 1 108 ? 15.781 -11.531 -16.438 1 97.88 108 GLU A N 1
ATOM 858 C CA . GLU A 1 108 ? 17.031 -11.766 -17.156 1 97.88 108 GLU A CA 1
ATOM 859 C C . GLU A 1 108 ? 18.234 -11.398 -16.312 1 97.88 108 GLU A C 1
ATOM 861 O O . GLU A 1 108 ? 19.219 -12.148 -16.25 1 97.88 108 GLU A O 1
ATOM 866 N N . TYR A 1 109 ? 18.141 -10.367 -15.617 1 97.06 109 TYR A N 1
ATOM 867 C CA . TYR A 1 109 ? 19.328 -9.836 -14.953 1 97.06 109 TYR A CA 1
ATOM 868 C C . TYR A 1 109 ? 19.375 -10.273 -13.492 1 97.06 109 TYR A C 1
ATOM 870 O O . TYR A 1 109 ? 20.453 -10.391 -12.914 1 97.06 109 TYR A O 1
ATOM 878 N N . ALA A 1 110 ? 18.219 -10.625 -12.969 1 95.88 110 ALA A N 1
ATOM 879 C CA . ALA A 1 110 ? 18.234 -10.828 -11.523 1 95.88 110 ALA A CA 1
ATOM 880 C C . ALA A 1 110 ? 17.422 -12.062 -11.141 1 95.88 110 ALA A C 1
ATOM 882 O O . ALA A 1 110 ? 17.188 -12.312 -9.953 1 95.88 110 ALA A O 1
ATOM 883 N N . GLY A 1 111 ? 16.938 -12.781 -12.125 1 97.88 111 GLY A N 1
ATOM 884 C CA . GLY A 1 111 ? 16.047 -13.906 -11.859 1 97.88 111 GLY A CA 1
ATOM 885 C C . GLY A 1 111 ? 16.625 -14.891 -10.852 1 97.88 111 GLY A C 1
ATOM 886 O O . GLY A 1 111 ? 15.891 -15.43 -10.023 1 97.88 111 GLY A O 1
ATOM 887 N N . LYS A 1 112 ? 17.906 -15.141 -10.852 1 97.69 112 LYS A N 1
ATOM 888 C CA . LYS A 1 112 ? 18.562 -16.109 -9.969 1 97.69 112 LYS A CA 1
ATOM 889 C C . LYS A 1 112 ? 18.609 -15.602 -8.531 1 97.69 112 LYS A C 1
ATOM 891 O O . LYS A 1 112 ? 18.797 -16.375 -7.598 1 97.69 112 LYS A O 1
ATOM 896 N N . SER A 1 113 ? 18.438 -14.336 -8.383 1 97.56 113 SER A N 1
ATOM 897 C CA . SER A 1 113 ? 18.5 -13.734 -7.055 1 97.56 113 SER A CA 1
ATOM 898 C C . SER A 1 113 ? 17.109 -13.555 -6.465 1 97.56 113 SER A C 1
ATOM 900 O O . SER A 1 113 ? 16.969 -13.094 -5.328 1 97.56 113 SER A O 1
ATOM 902 N N . LEU A 1 114 ? 16.141 -13.898 -7.223 1 98.06 114 LEU A N 1
ATOM 903 C CA . LEU A 1 114 ? 14.766 -13.719 -6.781 1 98.06 114 LEU A CA 1
ATOM 904 C C . LEU A 1 114 ? 14.25 -14.969 -6.082 1 98.06 114 LEU A C 1
ATOM 906 O O . LEU A 1 114 ? 14.539 -16.094 -6.516 1 98.06 114 LEU A O 1
ATOM 910 N N . ILE A 1 115 ? 13.562 -14.742 -4.996 1 98.38 115 ILE A N 1
ATOM 911 C CA . ILE A 1 115 ? 12.766 -15.789 -4.352 1 98.38 115 ILE A CA 1
ATOM 912 C C . ILE A 1 115 ? 11.289 -15.562 -4.648 1 98.38 115 ILE A C 1
ATOM 914 O O . ILE A 1 115 ? 10.766 -14.461 -4.469 1 98.38 115 ILE A O 1
ATOM 918 N N . LEU A 1 116 ? 10.617 -16.641 -5.098 1 98.75 116 LEU A N 1
ATOM 919 C CA . LEU A 1 116 ? 9.203 -16.547 -5.418 1 98.75 116 LEU A CA 1
ATOM 920 C C . LEU A 1 116 ? 8.344 -16.891 -4.203 1 98.75 116 LEU A C 1
ATOM 922 O O . LEU A 1 116 ? 8.625 -17.859 -3.498 1 98.75 116 LEU A O 1
ATOM 926 N N . PHE A 1 117 ? 7.309 -16.109 -4.008 1 98.88 117 PHE A N 1
ATOM 927 C CA . PHE A 1 117 ? 6.375 -16.328 -2.908 1 98.88 117 PHE A CA 1
ATOM 928 C C . PHE A 1 117 ? 4.953 -16.5 -3.428 1 98.88 117 PHE A C 1
ATOM 930 O O . PHE A 1 117 ? 4.621 -16 -4.508 1 98.88 117 PHE A O 1
ATOM 937 N N . GLU A 1 118 ? 4.164 -17.172 -2.662 1 98.81 118 GLU A N 1
ATOM 938 C CA . GLU A 1 118 ? 2.75 -17.391 -2.953 1 98.81 118 GLU A CA 1
ATOM 939 C C . GLU A 1 118 ? 1.873 -16.906 -1.803 1 98.81 118 GLU A C 1
ATOM 941 O O . GLU A 1 118 ? 2.174 -17.156 -0.635 1 98.81 118 GLU A O 1
ATOM 946 N N . VAL A 1 119 ? 0.869 -16.234 -2.143 1 98.94 119 VAL A N 1
ATOM 947 C CA . VAL A 1 119 ? -0.139 -15.812 -1.179 1 98.94 119 VAL A CA 1
ATOM 948 C C . VAL A 1 119 ? -1.454 -16.531 -1.447 1 98.94 119 VAL A C 1
ATOM 950 O O . VAL A 1 119 ? -1.97 -16.516 -2.566 1 98.94 119 VAL A O 1
ATOM 953 N N . ARG A 1 120 ? -1.927 -17.141 -0.447 1 98.81 120 ARG A N 1
ATOM 954 C CA . ARG A 1 120 ? -3.246 -17.75 -0.497 1 98.81 120 ARG A CA 1
ATOM 955 C C . ARG A 1 120 ? -4.25 -16.969 0.35 1 98.81 120 ARG A C 1
ATOM 957 O O . ARG A 1 120 ? -3.91 -16.5 1.433 1 98.81 120 ARG A O 1
ATOM 964 N N . PHE A 1 121 ? -5.434 -16.891 -0.106 1 98.81 121 PHE A N 1
ATOM 965 C CA . PHE A 1 121 ? -6.496 -16.156 0.571 1 98.81 121 PHE A CA 1
ATOM 966 C C . PHE A 1 121 ? -7.867 -16.703 0.175 1 98.81 121 PHE A C 1
ATOM 968 O O . PHE A 1 121 ? -8.062 -17.125 -0.966 1 98.81 121 PHE A O 1
ATOM 975 N N . ASP A 1 122 ? -8.781 -16.625 1.045 1 98.19 122 ASP A N 1
ATOM 976 C CA . ASP A 1 122 ? -10.062 -17.281 0.831 1 98.19 122 ASP A CA 1
ATOM 977 C C . ASP A 1 122 ? -11.133 -16.281 0.427 1 98.19 122 ASP A C 1
ATOM 979 O O . ASP A 1 122 ? -12.188 -16.656 -0.09 1 98.19 122 ASP A O 1
ATOM 983 N N . THR A 1 123 ? -10.938 -15.047 0.843 1 98.56 123 THR A N 1
ATOM 984 C CA . THR A 1 123 ? -11.891 -13.984 0.529 1 98.56 123 THR A CA 1
ATOM 985 C C . THR A 1 123 ? -11.172 -12.75 -0.01 1 98.56 123 THR A C 1
ATOM 987 O O . THR A 1 123 ? -9.977 -12.57 0.231 1 98.56 123 THR A O 1
ATOM 990 N N . ALA A 1 124 ? -11.844 -12.078 -0.795 1 98.75 124 ALA A N 1
ATOM 991 C CA . ALA A 1 124 ? -11.352 -10.805 -1.323 1 98.75 124 ALA A CA 1
ATOM 992 C C . ALA A 1 124 ? -12.461 -9.758 -1.345 1 98.75 124 ALA A C 1
ATOM 994 O O . ALA A 1 124 ? -13.617 -10.07 -1.636 1 98.75 124 ALA A O 1
ATOM 995 N N . ILE A 1 125 ? -12.125 -8.586 -0.946 1 98.5 125 ILE A N 1
ATOM 996 C CA . ILE A 1 125 ? -13.031 -7.457 -1.119 1 98.5 125 ILE A CA 1
ATOM 997 C C . ILE A 1 125 ? -12.781 -6.805 -2.479 1 98.5 125 ILE A C 1
ATOM 999 O O . ILE A 1 125 ? -11.672 -6.363 -2.77 1 98.5 125 ILE A O 1
ATOM 1003 N N . VAL A 1 126 ? -13.82 -6.73 -3.312 1 98.38 126 VAL A N 1
ATOM 1004 C CA . VAL A 1 126 ? -13.727 -6.227 -4.68 1 98.38 126 VAL A CA 1
ATOM 1005 C C . VAL A 1 126 ? -14.445 -4.883 -4.785 1 98.38 126 VAL A C 1
ATOM 1007 O O . VAL A 1 126 ? -15.648 -4.793 -4.527 1 98.38 126 VAL A O 1
ATOM 1010 N N . THR A 1 127 ? -13.695 -3.861 -5.133 1 97.75 127 THR A N 1
ATOM 1011 C CA . THR A 1 127 ? -14.242 -2.529 -5.367 1 97.75 127 THR A CA 1
ATOM 1012 C C . THR A 1 127 ? -14.211 -2.186 -6.852 1 97.75 127 THR A C 1
ATOM 1014 O O . THR A 1 127 ? -13.141 -2.074 -7.449 1 97.75 127 THR A O 1
ATOM 1017 N N . LYS A 1 128 ? -15.359 -2.037 -7.395 1 94.5 128 LYS A N 1
ATOM 1018 C CA . LYS A 1 128 ? -15.453 -1.574 -8.773 1 94.5 128 LYS A CA 1
ATOM 1019 C C . LYS A 1 128 ? -15.445 -0.05 -8.844 1 94.5 128 LYS A C 1
ATOM 1021 O O . LYS A 1 128 ? -14.789 0.534 -9.711 1 94.5 128 LYS A O 1
ATOM 1026 N N . ASP A 1 129 ? -16.266 0.49 -8.047 1 90.44 129 ASP A N 1
ATOM 1027 C CA . ASP A 1 129 ? -16.344 1.929 -7.812 1 90.44 129 ASP A CA 1
ATOM 1028 C C . ASP A 1 129 ? -16.812 2.23 -6.395 1 90.44 129 ASP A C 1
ATOM 1030 O O . ASP A 1 129 ? -17.016 1.315 -5.59 1 90.44 129 ASP A O 1
ATOM 1034 N N . LEU A 1 130 ? -16.938 3.525 -6.035 1 86.12 130 LEU A N 1
ATOM 1035 C CA . LEU A 1 130 ? -17.203 3.953 -4.664 1 86.12 130 LEU A CA 1
ATOM 1036 C C . LEU A 1 130 ? -18.516 3.377 -4.156 1 86.12 130 LEU A C 1
ATOM 1038 O O . LEU A 1 130 ? -18.703 3.215 -2.945 1 86.12 130 LEU A O 1
ATOM 1042 N N . ASP A 1 131 ? -19.375 2.951 -5.062 1 89.88 131 ASP A N 1
ATOM 1043 C CA . ASP A 1 131 ? -20.703 2.51 -4.672 1 89.88 131 ASP A CA 1
ATOM 1044 C C . ASP A 1 131 ? -20.844 0.998 -4.82 1 89.88 131 ASP A C 1
ATOM 1046 O O . ASP A 1 131 ? -21.859 0.421 -4.406 1 89.88 131 ASP A O 1
ATOM 1050 N N . THR A 1 132 ? -19.938 0.403 -5.445 1 93.5 132 THR A N 1
ATOM 1051 C CA . THR A 1 132 ? -20.016 -1.024 -5.734 1 93.5 132 THR A CA 1
ATOM 1052 C C . THR A 1 132 ? -18.859 -1.774 -5.102 1 93.5 132 THR A C 1
ATOM 1054 O O . THR A 1 132 ? -17.812 -1.942 -5.727 1 93.5 132 THR A O 1
ATOM 1057 N N . ILE A 1 133 ? -19.047 -2.26 -3.879 1 95.88 133 ILE A N 1
ATOM 1058 C CA . ILE A 1 133 ? -18.062 -3.006 -3.096 1 95.88 133 ILE A CA 1
ATOM 1059 C C . ILE A 1 133 ? -18.688 -4.312 -2.605 1 95.88 133 ILE A C 1
ATOM 1061 O O . ILE A 1 133 ? -19.703 -4.301 -1.907 1 95.88 133 ILE A O 1
ATOM 1065 N N . LYS A 1 134 ? -18 -5.395 -3.02 1 97.81 134 LYS A N 1
ATOM 1066 C CA . LYS A 1 134 ? -18.531 -6.707 -2.658 1 97.81 134 LYS A CA 1
ATOM 1067 C C . LYS A 1 134 ? -17.422 -7.637 -2.18 1 97.81 134 LYS A C 1
ATOM 1069 O O . LYS A 1 134 ? -16.266 -7.496 -2.596 1 97.81 134 LYS A O 1
ATOM 1074 N N . THR A 1 135 ? -17.797 -8.562 -1.335 1 98.06 135 THR A N 1
ATOM 1075 C CA . THR A 1 135 ? -16.875 -9.594 -0.89 1 98.06 135 THR A CA 1
ATOM 1076 C C . THR A 1 135 ? -17.031 -10.859 -1.731 1 98.06 135 THR A C 1
ATOM 1078 O O . THR A 1 135 ? -18.1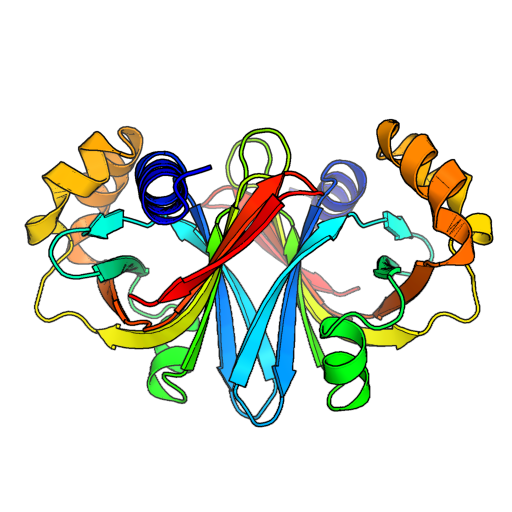41 -11.328 -1.959 1 98.06 135 THR A O 1
ATOM 1081 N N . LEU A 1 136 ? -15.938 -11.305 -2.238 1 98.19 136 LEU A N 1
ATOM 1082 C CA . LEU A 1 136 ? -15.898 -12.523 -3.037 1 98.19 136 LEU A CA 1
ATOM 1083 C C . LEU A 1 136 ? -15.32 -13.688 -2.23 1 98.19 136 LEU A C 1
ATOM 1085 O O . LEU A 1 136 ? -14.266 -13.547 -1.612 1 98.19 136 LEU A O 1
ATOM 1089 N N . GLN A 1 137 ? -16.031 -14.758 -2.166 1 97.25 137 GLN A N 1
ATOM 1090 C CA . GLN A 1 137 ? -15.492 -16 -1.615 1 97.25 137 GLN A CA 1
ATOM 1091 C C . GLN A 1 137 ? -14.773 -16.812 -2.688 1 97.25 137 GLN A C 1
ATOM 1093 O O . GLN A 1 137 ? -15.312 -17.047 -3.77 1 97.25 137 GLN A O 1
ATOM 1098 N N . LEU A 1 138 ? -13.594 -17.172 -2.359 1 95 138 LEU A N 1
ATOM 1099 C CA . LEU A 1 138 ? -12.789 -17.891 -3.346 1 95 138 LEU A CA 1
ATOM 1100 C C . LEU A 1 138 ? -12.688 -19.359 -2.988 1 95 138 LEU A C 1
ATOM 1102 O O . LEU A 1 138 ? -12.742 -19.734 -1.811 1 95 138 LEU A O 1
ATOM 1106 N N . MET B 1 1 ? 22.672 13.672 -4.988 1 72.19 1 MET B N 1
ATOM 1107 C CA . MET B 1 1 ? 21.25 13.961 -4.793 1 72.19 1 MET B CA 1
ATOM 1108 C C . MET B 1 1 ? 20.969 14.422 -3.365 1 72.19 1 MET B C 1
ATOM 1110 O O . MET B 1 1 ? 21.562 13.898 -2.416 1 72.19 1 MET B O 1
ATOM 1114 N N . ASN B 1 2 ? 20.281 15.695 -3.16 1 91.5 2 ASN B N 1
ATOM 1115 C CA . ASN B 1 2 ? 19.844 16.125 -1.834 1 91.5 2 ASN B CA 1
ATOM 1116 C C . ASN B 1 2 ? 18.594 15.359 -1.389 1 91.5 2 ASN B C 1
ATOM 1118 O O . ASN B 1 2 ? 17.531 15.516 -1.979 1 91.5 2 ASN B O 1
ATOM 1122 N N . THR B 1 3 ? 18.766 14.43 -0.418 1 96.56 3 THR B N 1
ATOM 1123 C CA . THR B 1 3 ? 17.734 13.492 0.016 1 96.56 3 THR B CA 1
ATOM 1124 C C . THR B 1 3 ? 16.516 14.234 0.544 1 96.56 3 THR B C 1
ATOM 1126 O O . THR B 1 3 ? 15.375 13.852 0.26 1 96.56 3 THR B O 1
ATOM 1129 N N . LYS B 1 4 ? 16.734 15.234 1.308 1 97.25 4 LYS B N 1
ATOM 1130 C CA . LYS B 1 4 ? 15.617 16 1.853 1 97.25 4 LYS B CA 1
ATOM 1131 C C . LYS B 1 4 ? 14.805 16.656 0.738 1 97.25 4 LYS B C 1
ATOM 1133 O O . LYS B 1 4 ? 13.57 16.672 0.792 1 97.25 4 LYS B O 1
ATOM 1138 N N . THR B 1 5 ? 15.492 17.203 -0.225 1 97.25 5 THR B N 1
ATOM 1139 C CA . THR B 1 5 ? 14.82 17.828 -1.358 1 97.25 5 THR B CA 1
ATOM 1140 C C . THR B 1 5 ? 13.961 16.812 -2.104 1 97.25 5 THR B C 1
ATOM 1142 O O . THR B 1 5 ? 12.812 17.094 -2.455 1 97.25 5 THR B O 1
ATOM 1145 N N . GLU B 1 6 ? 14.5 15.602 -2.344 1 96.56 6 GLU B N 1
ATOM 1146 C CA . GLU B 1 6 ? 13.742 14.555 -3.02 1 96.56 6 GLU B CA 1
ATOM 1147 C C . GLU B 1 6 ? 12.539 14.117 -2.188 1 96.56 6 GLU B C 1
ATOM 1149 O O . GLU B 1 6 ? 11.453 13.906 -2.725 1 96.56 6 GLU B O 1
ATOM 1154 N N . PHE B 1 7 ? 12.812 14.023 -0.886 1 98.31 7 PHE B N 1
ATOM 1155 C CA . PHE B 1 7 ? 11.742 13.688 0.043 1 98.31 7 PHE B CA 1
ATOM 1156 C C . PHE B 1 7 ? 10.578 14.664 -0.083 1 98.31 7 PHE B C 1
ATOM 1158 O O . PHE B 1 7 ? 9.438 14.258 -0.298 1 98.31 7 PHE B O 1
ATOM 1165 N N . LEU B 1 8 ? 10.875 15.891 -0.006 1 98.31 8 LEU B N 1
ATOM 1166 C CA . LEU B 1 8 ? 9.852 16.938 -0.029 1 98.31 8 LEU B CA 1
ATOM 1167 C C . LEU B 1 8 ? 9.141 16.969 -1.377 1 98.31 8 LEU B C 1
ATOM 1169 O O . LEU B 1 8 ? 7.93 17.188 -1.439 1 98.31 8 LEU B O 1
ATOM 1173 N N . LYS B 1 9 ? 9.883 16.734 -2.375 1 97 9 LYS B N 1
ATOM 1174 C CA . LYS B 1 9 ? 9.297 16.688 -3.711 1 97 9 LYS B CA 1
ATOM 1175 C C . LYS B 1 9 ? 8.281 15.562 -3.826 1 97 9 LYS B C 1
ATOM 1177 O O . LYS B 1 9 ? 7.152 15.773 -4.27 1 97 9 LYS B O 1
ATOM 1182 N N . ILE B 1 10 ? 8.656 14.367 -3.434 1 97.75 10 ILE B N 1
ATOM 1183 C CA . ILE B 1 10 ? 7.789 13.195 -3.521 1 97.75 10 ILE B CA 1
ATOM 1184 C C . ILE B 1 10 ? 6.543 13.414 -2.668 1 97.75 10 ILE B C 1
ATOM 1186 O O . ILE B 1 10 ? 5.422 13.172 -3.123 1 97.75 10 ILE B O 1
ATOM 1190 N N . MET B 1 11 ? 6.734 13.93 -1.468 1 98.38 11 MET B N 1
ATOM 1191 C CA . MET B 1 11 ? 5.625 14.141 -0.542 1 98.38 11 MET B CA 1
ATOM 1192 C C . MET B 1 11 ? 4.668 15.203 -1.069 1 98.38 11 MET B C 1
ATOM 1194 O O . MET B 1 11 ? 3.469 15.164 -0.789 1 98.38 11 MET B O 1
ATOM 1198 N N . ALA B 1 12 ? 5.191 16.125 -1.794 1 97.56 12 ALA B N 1
ATOM 1199 C CA . ALA B 1 12 ? 4.363 17.203 -2.357 1 97.56 12 ALA B CA 1
ATOM 1200 C C . ALA B 1 12 ? 3.609 16.719 -3.592 1 97.56 12 ALA B C 1
ATOM 1202 O O . ALA B 1 12 ? 2.455 17.094 -3.809 1 97.56 12 ALA B O 1
ATOM 1203 N N . GLU B 1 13 ? 4.172 15.844 -4.379 1 96.62 13 GLU B N 1
ATOM 1204 C CA . GLU B 1 13 ? 3.645 15.508 -5.699 1 96.62 13 GLU B CA 1
ATOM 1205 C C . GLU B 1 13 ? 2.719 14.297 -5.633 1 96.62 13 GLU B C 1
ATOM 1207 O O . GLU B 1 13 ? 1.705 14.242 -6.332 1 96.62 13 GLU B O 1
ATOM 1212 N N . GLN B 1 14 ? 3.119 13.344 -4.918 1 96.94 14 GLN B N 1
ATOM 1213 C CA . GLN B 1 14 ? 2.33 12.109 -4.895 1 96.94 14 GLN B CA 1
ATOM 1214 C C . GLN B 1 14 ? 1.085 12.273 -4.027 1 96.94 14 GLN B C 1
ATOM 1216 O O . GLN B 1 14 ? 1.132 12.922 -2.98 1 96.94 14 GLN B O 1
ATOM 1221 N N . THR B 1 15 ? -0.012 11.633 -4.469 1 96.69 15 THR B N 1
ATOM 1222 C CA . THR B 1 15 ? -1.303 12 -3.9 1 96.69 15 THR B CA 1
ATOM 1223 C C . THR B 1 15 ? -1.833 10.891 -2.998 1 96.69 15 THR B C 1
ATOM 1225 O O . THR B 1 15 ? -2.773 11.102 -2.229 1 96.69 15 THR B O 1
ATOM 1228 N N . GLU B 1 16 ? -1.23 9.688 -3.105 1 97.31 16 GLU B N 1
ATOM 1229 C CA . GLU B 1 16 ? -1.745 8.555 -2.346 1 97.31 16 GLU B CA 1
ATOM 1230 C C . GLU B 1 16 ? -0.623 7.82 -1.614 1 97.31 16 GLU B C 1
ATOM 1232 O O . GLU B 1 16 ? 0.526 7.832 -2.062 1 97.31 16 GLU B O 1
ATOM 1237 N N . ILE B 1 17 ? -0.989 7.254 -0.548 1 98.5 17 ILE B N 1
ATOM 1238 C CA . ILE B 1 17 ? -0.122 6.301 0.135 1 98.5 17 ILE B CA 1
ATOM 1239 C C . ILE B 1 17 ? -0.861 4.977 0.325 1 98.5 17 ILE B C 1
ATOM 1241 O O . ILE B 1 17 ? -2.094 4.949 0.367 1 98.5 17 ILE B O 1
ATOM 1245 N N . ALA B 1 18 ? -0.128 3.891 0.322 1 98.81 18 ALA B N 1
ATOM 1246 C CA . ALA B 1 18 ? -0.582 2.662 0.971 1 98.81 18 ALA B CA 1
ATOM 1247 C C . ALA B 1 18 ? -0.332 2.713 2.475 1 98.81 18 ALA B C 1
ATOM 1249 O O . ALA B 1 18 ? 0.812 2.846 2.916 1 98.81 18 ALA B O 1
ATOM 1250 N N . LEU B 1 19 ? -1.342 2.648 3.238 1 98.94 19 LEU B N 1
ATOM 1251 C CA . LEU B 1 19 ? -1.268 2.719 4.691 1 98.94 19 LEU B CA 1
ATOM 1252 C C . LEU B 1 19 ? -1.503 1.348 5.316 1 98.94 19 LEU B C 1
ATOM 1254 O O . LEU B 1 19 ? -2.553 0.736 5.105 1 98.94 19 LEU B O 1
ATOM 1258 N N . ALA B 1 20 ? -0.526 0.898 6.043 1 98.94 20 ALA B N 1
ATOM 1259 C CA . ALA B 1 20 ? -0.641 -0.399 6.703 1 98.94 20 ALA B CA 1
ATOM 1260 C C . ALA B 1 20 ? -0.866 -0.233 8.203 1 98.94 20 ALA B C 1
ATOM 1262 O O . ALA B 1 20 ? -0.256 0.632 8.836 1 98.94 20 ALA B O 1
ATOM 1263 N N . THR B 1 21 ? -1.742 -0.953 8.734 1 98.94 21 THR B N 1
ATOM 1264 C CA . THR B 1 21 ? -2.014 -1.097 10.164 1 98.94 21 THR B CA 1
ATOM 1265 C C . THR B 1 21 ? -1.854 -2.551 10.602 1 98.94 21 THR B C 1
ATOM 1267 O O . THR B 1 21 ? -1.68 -3.439 9.766 1 98.94 21 THR B O 1
ATOM 1270 N N . SER B 1 22 ? -1.812 -2.783 11.875 1 98.81 22 SER B N 1
ATOM 1271 C CA . SER B 1 22 ? -1.727 -4.137 12.422 1 98.81 22 SER B CA 1
ATOM 1272 C C . SER B 1 22 ? -2.496 -4.25 13.734 1 98.81 22 SER B C 1
ATOM 1274 O O . SER B 1 22 ? -2.414 -3.365 14.586 1 98.81 22 SER B O 1
ATOM 1276 N N . VAL B 1 23 ? -3.301 -5.277 13.852 1 98.62 23 VAL B N 1
ATOM 1277 C CA . VAL B 1 23 ? -3.961 -5.648 15.102 1 98.62 23 VAL B CA 1
ATOM 1278 C C . VAL B 1 23 ? -3.684 -7.117 15.414 1 98.62 23 VAL B C 1
ATO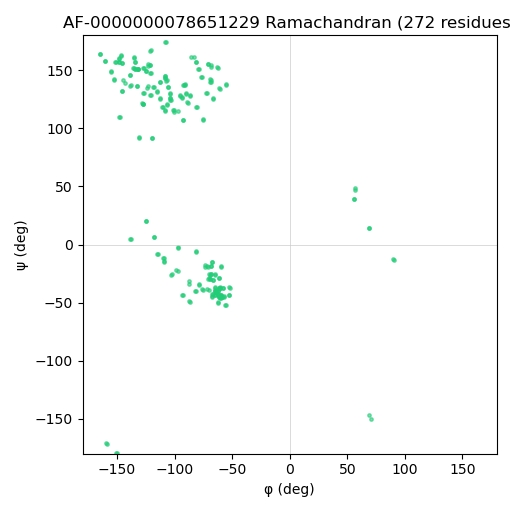M 1280 O O . VAL B 1 23 ? -3.982 -8 14.602 1 98.62 23 VAL B O 1
ATOM 1283 N N . ASN B 1 24 ? -3.062 -7.391 16.594 1 98.12 24 ASN B N 1
ATOM 1284 C CA . ASN B 1 24 ? -2.717 -8.75 16.984 1 98.12 24 ASN B CA 1
ATOM 1285 C C . ASN B 1 24 ? -1.858 -9.438 15.93 1 98.12 24 ASN B C 1
ATOM 1287 O O . ASN B 1 24 ? -2.109 -10.594 15.578 1 98.12 24 ASN B O 1
ATOM 1291 N N . ASN B 1 25 ? -1.007 -8.719 15.391 1 98.31 25 ASN B N 1
ATOM 1292 C CA . ASN B 1 25 ? -0.004 -9.172 14.43 1 98.31 25 ASN B CA 1
ATOM 1293 C C . ASN B 1 25 ? -0.64 -9.578 13.102 1 98.31 25 ASN B C 1
ATOM 1295 O O . ASN B 1 25 ? -0.029 -10.297 12.312 1 98.31 25 ASN B O 1
ATOM 1299 N N . VAL B 1 26 ? -1.917 -9.203 12.867 1 98.62 26 VAL B N 1
ATOM 1300 C CA . VAL B 1 26 ? -2.564 -9.344 11.57 1 98.62 26 VAL B CA 1
ATOM 1301 C C . VAL B 1 26 ? -2.574 -8 10.852 1 98.62 26 VAL B C 1
ATOM 1303 O O . VAL B 1 26 ? -3.223 -7.051 11.297 1 98.62 26 VAL B O 1
ATOM 1306 N N . PRO B 1 27 ? -1.89 -7.918 9.742 1 98.88 27 PRO B N 1
ATOM 1307 C CA . PRO B 1 27 ? -1.809 -6.633 9.039 1 98.88 27 PRO B CA 1
ATOM 1308 C C . PRO B 1 27 ? -3.037 -6.352 8.18 1 98.88 27 PRO B C 1
ATOM 1310 O O . PRO B 1 27 ? -3.811 -7.266 7.883 1 98.88 27 PRO B O 1
ATOM 1313 N N . ASN B 1 28 ? -3.281 -5.133 7.906 1 98.88 28 ASN B N 1
ATOM 1314 C CA . ASN B 1 28 ? -4.203 -4.598 6.91 1 98.88 28 ASN B CA 1
ATOM 1315 C C . ASN B 1 28 ? -3.561 -3.471 6.105 1 98.88 28 ASN B C 1
ATOM 1317 O O . ASN B 1 28 ? -2.57 -2.879 6.539 1 98.88 28 ASN B O 1
ATOM 1321 N N . VAL B 1 29 ? -4.078 -3.209 4.891 1 98.88 29 VAL B N 1
ATOM 1322 C CA . VAL B 1 29 ? -3.494 -2.156 4.066 1 98.88 29 VAL B CA 1
ATOM 1323 C C . VAL B 1 29 ? -4.555 -1.586 3.129 1 98.88 29 VAL B C 1
ATOM 1325 O O . VAL B 1 29 ? -5.422 -2.318 2.643 1 98.88 29 VAL B O 1
ATOM 1328 N N . ARG B 1 30 ? -4.543 -0.321 2.893 1 98.19 30 ARG B N 1
ATOM 1329 C CA . ARG B 1 30 ? -5.43 0.385 1.976 1 98.19 30 ARG B CA 1
ATOM 1330 C C . ARG B 1 30 ? -4.758 1.631 1.41 1 98.19 30 ARG B C 1
ATOM 1332 O O . ARG B 1 30 ? -3.77 2.117 1.968 1 98.19 30 ARG B O 1
ATOM 1339 N N . ILE B 1 31 ? -5.25 2.027 0.301 1 97.25 31 ILE B N 1
ATOM 1340 C CA . ILE B 1 31 ? -4.766 3.262 -0.313 1 97.25 31 ILE B CA 1
ATOM 1341 C C . ILE B 1 31 ? -5.605 4.441 0.173 1 97.25 31 ILE B C 1
ATOM 1343 O O . ILE B 1 31 ? -6.836 4.375 0.181 1 97.25 31 ILE B O 1
ATOM 1347 N N . VAL B 1 32 ? -4.941 5.488 0.617 1 97.25 32 VAL B N 1
ATOM 1348 C CA . VAL B 1 32 ? -5.641 6.699 1.037 1 97.25 32 VAL B CA 1
ATOM 1349 C C . VAL B 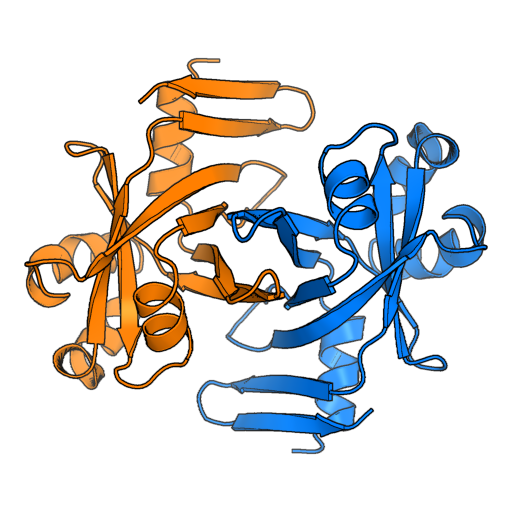1 32 ? -4.945 7.926 0.453 1 97.25 32 VAL B C 1
ATOM 1351 O O . VAL B 1 32 ? -3.742 7.895 0.182 1 97.25 32 VAL B O 1
ATOM 1354 N N . ASN B 1 33 ? -5.715 8.984 0.223 1 97.5 33 ASN B N 1
ATOM 1355 C CA . ASN B 1 33 ? -5.109 10.273 -0.08 1 97.5 33 ASN B CA 1
ATOM 1356 C C . ASN B 1 33 ? -4.438 10.883 1.149 1 97.5 33 ASN B C 1
ATOM 1358 O O . ASN B 1 33 ? -4.793 10.547 2.281 1 97.5 33 ASN B O 1
ATOM 1362 N N . PHE B 1 34 ? -3.457 11.742 0.89 1 98.69 34 PHE B N 1
ATOM 1363 C CA . PHE B 1 34 ? -2.758 12.336 2.023 1 98.69 34 PHE B CA 1
ATOM 1364 C C . PHE B 1 34 ? -2.275 13.742 1.688 1 98.69 34 PHE B C 1
ATOM 1366 O O . PHE B 1 34 ? -2.219 14.117 0.515 1 98.69 34 PHE B O 1
ATOM 1373 N N . TYR B 1 35 ? -2.006 14.523 2.691 1 98.81 35 TYR B N 1
ATOM 1374 C CA . TYR B 1 35 ? -1.254 15.766 2.646 1 98.81 35 TYR B CA 1
ATOM 1375 C C . TYR B 1 35 ? -0.116 15.758 3.66 1 98.81 35 TYR B C 1
ATOM 1377 O O . TYR B 1 35 ? -0.299 15.336 4.805 1 98.81 35 TYR B O 1
ATOM 1385 N N . PHE B 1 36 ? 1.049 16.094 3.234 1 98.88 36 PHE B N 1
ATOM 1386 C CA . PHE B 1 36 ? 2.201 16.219 4.117 1 98.88 36 PHE B CA 1
ATOM 1387 C C . PHE B 1 36 ? 2.508 17.688 4.402 1 98.88 36 PHE B C 1
ATOM 1389 O O . PHE B 1 36 ? 2.631 18.484 3.475 1 98.88 36 PHE B O 1
ATOM 1396 N N . GLU B 1 37 ? 2.545 18.031 5.703 1 98.44 37 GLU B N 1
ATOM 1397 C CA . GLU B 1 37 ? 2.936 19.359 6.156 1 98.44 37 GLU B CA 1
ATOM 1398 C C . GLU B 1 37 ? 4.43 19.422 6.457 1 98.44 37 GLU B C 1
ATOM 1400 O O . GLU B 1 37 ? 4.875 18.969 7.516 1 98.44 37 GLU B O 1
ATOM 1405 N N . PRO B 1 38 ? 5.172 20.078 5.609 1 97.38 38 PRO B N 1
ATOM 1406 C CA . PRO B 1 38 ? 6.625 20 5.758 1 97.38 38 PRO B CA 1
ATOM 1407 C C . PRO B 1 38 ? 7.133 20.75 6.988 1 97.38 38 PRO B C 1
ATOM 1409 O O . PRO B 1 38 ? 8.156 20.375 7.566 1 97.38 38 PRO B O 1
ATOM 1412 N N . ALA B 1 39 ? 6.426 21.797 7.391 1 96 39 ALA B N 1
ATOM 1413 C CA . ALA B 1 39 ? 6.895 22.609 8.516 1 96 39 ALA B CA 1
ATOM 1414 C C . ALA B 1 39 ? 6.809 21.828 9.82 1 96 39 ALA B C 1
ATOM 1416 O O . ALA B 1 39 ? 7.582 22.078 10.758 1 96 39 ALA B O 1
ATOM 1417 N N . GLU B 1 40 ? 5.949 20.875 9.898 1 95.88 40 GLU B N 1
ATOM 1418 C CA . GLU B 1 40 ? 5.723 20.141 11.141 1 95.88 40 GLU B CA 1
ATOM 1419 C C . GLU B 1 40 ? 6.129 18.672 10.992 1 95.88 40 GLU B C 1
ATOM 1421 O O . GLU B 1 40 ? 6.117 17.922 11.969 1 95.88 40 GLU B O 1
ATOM 1426 N N . ASN B 1 41 ? 6.465 18.203 9.789 1 97.38 41 ASN B N 1
ATOM 1427 C CA . ASN B 1 41 ? 6.754 16.812 9.477 1 97.38 41 ASN B CA 1
ATOM 1428 C C . ASN B 1 41 ? 5.594 15.898 9.859 1 97.38 41 ASN B C 1
ATOM 1430 O O . ASN B 1 41 ? 5.789 14.891 10.539 1 97.38 41 ASN B O 1
ATOM 1434 N N . ILE B 1 42 ? 4.48 16.281 9.469 1 98.75 42 ILE B N 1
ATOM 1435 C CA . ILE B 1 42 ? 3.275 15.516 9.773 1 98.75 42 ILE B CA 1
ATOM 1436 C C . ILE B 1 42 ? 2.58 15.102 8.477 1 98.75 42 ILE B C 1
ATOM 1438 O O . ILE B 1 42 ? 2.375 15.93 7.586 1 98.75 42 ILE B O 1
ATOM 1442 N N . LEU B 1 43 ? 2.289 13.867 8.359 1 98.94 43 LEU B N 1
ATOM 1443 C CA . LEU B 1 43 ? 1.44 13.367 7.285 1 98.94 43 LEU B CA 1
ATOM 1444 C C . LEU B 1 43 ? -0.016 13.289 7.73 1 98.94 43 LEU B C 1
ATOM 1446 O O . LEU B 1 43 ? -0.327 12.656 8.742 1 98.94 43 LEU B O 1
ATOM 1450 N N . TYR B 1 44 ? -0.897 13.922 6.949 1 98.94 44 TYR B N 1
ATOM 1451 C CA . TYR B 1 44 ? -2.326 13.922 7.238 1 98.94 44 TYR B CA 1
ATOM 1452 C C . TYR B 1 44 ? -3.08 13.023 6.27 1 98.94 44 TYR B C 1
ATOM 1454 O O . TYR B 1 44 ? -2.771 12.992 5.074 1 98.94 44 TYR B O 1
ATOM 1462 N N . PHE B 1 45 ? -4.043 12.336 6.77 1 98.88 45 PHE B N 1
ATOM 1463 C CA . PHE B 1 45 ? -5.059 11.672 5.965 1 98.88 45 PHE B CA 1
ATOM 1464 C C . PHE B 1 45 ? -6.402 11.664 6.688 1 98.88 45 PHE B C 1
ATOM 1466 O O . PHE B 1 45 ? -6.465 11.914 7.895 1 98.88 45 PHE B O 1
ATOM 1473 N N . SER B 1 46 ? -7.457 11.422 5.938 1 98.38 46 SER B N 1
ATOM 1474 C CA . SER B 1 46 ? -8.781 11.367 6.547 1 98.38 46 SER B CA 1
ATOM 1475 C C . SER B 1 46 ? -9.445 10.016 6.312 1 98.38 46 SER B C 1
ATOM 1477 O O . SER B 1 46 ? -9.07 9.289 5.387 1 98.38 46 SER B O 1
ATOM 1479 N N . SER B 1 47 ? -10.266 9.719 7.137 1 97.38 47 SER B N 1
ATOM 1480 C CA . SER B 1 47 ? -11.062 8.5 7.035 1 97.38 47 SER B CA 1
ATOM 1481 C C . SER B 1 47 ? -12.516 8.758 7.43 1 97.38 47 SER B C 1
ATOM 1483 O O . SER B 1 47 ? -12.789 9.555 8.328 1 97.38 47 SER B O 1
ATOM 1485 N N . PHE B 1 48 ? -13.391 8.07 6.793 1 95.5 48 PHE B N 1
ATOM 1486 C CA . PHE B 1 48 ? -14.797 8.148 7.172 1 95.5 48 PHE B CA 1
ATOM 1487 C C . PHE B 1 48 ? -15.031 7.496 8.531 1 95.5 48 PHE B C 1
ATOM 1489 O O . PHE B 1 48 ? -14.469 6.438 8.82 1 95.5 48 PHE B O 1
ATOM 1496 N N . LYS B 1 49 ? -15.883 8.133 9.211 1 93.62 49 LYS B N 1
ATOM 1497 C CA . LYS B 1 49 ? -16.281 7.578 10.5 1 93.62 49 LYS B CA 1
ATOM 1498 C C . LYS B 1 49 ? -16.797 6.145 10.352 1 93.62 49 LYS B C 1
ATOM 1500 O O . LYS B 1 49 ? -17.5 5.828 9.391 1 93.62 49 LYS B O 1
ATOM 1505 N N . GLY B 1 50 ? -16.375 5.289 11.289 1 89.69 50 GLY B N 1
ATOM 1506 C CA . GLY B 1 50 ? -16.891 3.93 11.297 1 89.69 50 GLY B CA 1
ATOM 1507 C C . GLY B 1 50 ? -16.047 2.969 10.484 1 89.69 50 GLY B C 1
ATOM 1508 O O . GLY B 1 50 ? -16.25 1.755 10.539 1 89.69 50 GLY B O 1
ATOM 1509 N N . ASN B 1 51 ? -15.172 3.465 9.695 1 92.12 51 ASN B N 1
ATOM 1510 C CA . ASN B 1 51 ? -14.297 2.604 8.906 1 92.12 51 ASN B CA 1
ATOM 1511 C C . ASN B 1 51 ? -13.406 1.738 9.789 1 92.12 51 ASN B C 1
ATOM 1513 O O . ASN B 1 51 ? -13.078 2.125 10.914 1 92.12 51 ASN B O 1
ATOM 1517 N N . ASP B 1 52 ? -13.031 0.598 9.273 1 92.19 52 ASP B N 1
ATOM 1518 C CA . ASP B 1 52 ? -12.242 -0.387 10.008 1 92.19 52 ASP B CA 1
ATOM 1519 C C . ASP B 1 52 ? -10.898 0.195 10.43 1 92.19 52 ASP B C 1
ATOM 1521 O O . ASP B 1 52 ? -10.367 -0.156 11.492 1 92.19 52 ASP B O 1
ATOM 1525 N N . LYS B 1 53 ? -10.328 1.019 9.547 1 94.5 53 LYS B N 1
ATOM 1526 C CA . LYS B 1 53 ? -8.992 1.512 9.875 1 94.5 53 LYS B CA 1
ATOM 1527 C C . LYS B 1 53 ? -9.008 2.326 11.164 1 94.5 53 LYS B C 1
ATOM 1529 O O . LYS B 1 53 ? -8.031 2.328 11.922 1 94.5 53 LYS B O 1
ATOM 1534 N N . ILE B 1 54 ? -10.086 2.984 11.516 1 96.44 54 ILE B N 1
ATOM 1535 C CA . ILE B 1 54 ? -10.18 3.77 12.742 1 96.44 54 ILE B CA 1
ATOM 1536 C C . ILE B 1 54 ? -10.133 2.842 13.953 1 96.44 54 ILE B C 1
ATOM 1538 O O . ILE B 1 54 ? -9.422 3.117 14.93 1 96.44 54 ILE B O 1
ATOM 1542 N N . LYS B 1 55 ? -10.875 1.786 13.844 1 96.88 55 LYS B N 1
ATOM 1543 C CA . LYS B 1 55 ? -10.836 0.792 14.914 1 96.88 55 LYS B CA 1
ATOM 1544 C C . LYS B 1 55 ? -9.438 0.213 15.078 1 96.88 55 LYS B C 1
ATOM 1546 O O . LYS B 1 55 ? -8.961 0.025 16.203 1 96.88 55 LYS B O 1
ATOM 1551 N N . GLU B 1 56 ? -8.82 -0.108 14.008 1 98.5 56 GLU B N 1
ATOM 1552 C CA . GLU B 1 56 ? -7.477 -0.677 14.031 1 98.5 56 GLU B CA 1
ATOM 1553 C C . GLU B 1 56 ? -6.48 0.287 14.672 1 98.5 56 GLU B C 1
ATOM 1555 O O . GLU B 1 56 ? -5.672 -0.114 15.508 1 98.5 56 GLU B O 1
ATOM 1560 N N . ILE B 1 57 ? -6.574 1.556 14.297 1 98.06 57 ILE B N 1
ATOM 1561 C CA . ILE B 1 57 ? -5.68 2.598 14.789 1 98.06 57 ILE B CA 1
ATOM 1562 C C . ILE B 1 57 ? -5.879 2.783 16.297 1 98.06 57 ILE B C 1
ATOM 1564 O O . ILE B 1 57 ? -4.918 2.996 17.031 1 98.06 57 ILE B O 1
ATOM 1568 N N . LYS B 1 58 ? -7.094 2.717 16.719 1 97.31 58 LYS B N 1
ATOM 1569 C CA . LYS B 1 58 ? -7.379 2.807 18.156 1 97.31 58 LYS B CA 1
ATOM 1570 C C . LYS B 1 58 ? -6.723 1.659 18.922 1 97.31 58 LYS B C 1
ATOM 1572 O O . LYS B 1 58 ? -6.23 1.85 20.031 1 97.31 58 LYS B O 1
ATOM 1577 N N . SER B 1 59 ? -6.707 0.541 18.344 1 98.12 59 SER B N 1
ATOM 1578 C CA . SER B 1 59 ? -6.164 -0.655 18.984 1 98.12 59 SER B CA 1
ATOM 1579 C C . SER B 1 59 ? -4.637 -0.642 18.984 1 98.12 59 SER B C 1
ATOM 1581 O O . SER B 1 59 ? -4.004 -1.109 19.922 1 98.12 59 SER B O 1
ATOM 1583 N N . ASN B 1 60 ? -4.02 -0.199 17.984 1 98.69 60 ASN B N 1
ATOM 1584 C CA . ASN B 1 60 ? -2.58 -0.143 17.766 1 98.69 60 ASN B CA 1
ATOM 1585 C C . ASN B 1 60 ? -2.189 1.064 16.906 1 98.69 60 ASN B C 1
ATOM 1587 O O . ASN B 1 60 ? -2.467 1.101 15.711 1 98.69 60 ASN B O 1
ATOM 1591 N N . PRO B 1 61 ? -1.558 2.018 17.469 1 98.75 61 PRO B N 1
ATOM 1592 C CA . PRO B 1 61 ? -1.3 3.277 16.766 1 98.75 61 PRO B CA 1
ATOM 1593 C C . PRO B 1 61 ? -0.098 3.193 15.828 1 98.75 61 PRO B C 1
ATOM 1595 O O . PRO B 1 61 ? 0.207 4.16 15.125 1 98.75 61 PRO B O 1
ATOM 1598 N N . TYR B 1 62 ? 0.63 2.092 15.82 1 98.88 62 TYR B N 1
ATOM 1599 C CA . TYR B 1 62 ? 1.76 1.936 14.914 1 98.88 62 TYR B CA 1
ATOM 1600 C C . TYR B 1 62 ? 1.282 1.724 13.484 1 98.88 62 TYR B C 1
ATOM 1602 O O . TYR B 1 62 ? 0.404 0.896 13.234 1 98.88 62 TYR B O 1
ATOM 1610 N N . VAL B 1 63 ? 1.844 2.492 12.562 1 98.94 63 VAL B N 1
ATOM 1611 C CA . VAL B 1 63 ? 1.495 2.359 11.156 1 98.94 63 VAL B CA 1
ATOM 1612 C C . VAL B 1 63 ? 2.764 2.375 10.305 1 98.94 63 VAL B C 1
ATOM 1614 O O . VAL B 1 63 ? 3.838 2.736 10.789 1 98.94 63 VAL B O 1
ATOM 1617 N N . ALA B 1 64 ? 2.691 1.907 9.133 1 98.94 64 ALA B N 1
ATOM 1618 C CA . ALA B 1 64 ? 3.668 2.1 8.062 1 98.94 64 ALA B CA 1
ATOM 1619 C C . ALA B 1 64 ? 3 2.629 6.797 1 98.94 64 ALA B C 1
ATOM 1621 O O . ALA B 1 64 ? 1.817 2.371 6.559 1 98.94 64 ALA B O 1
ATOM 1622 N N . PHE B 1 65 ? 3.746 3.363 6.012 1 98.94 65 PHE B N 1
ATOM 1623 C CA . PHE B 1 65 ? 3.186 3.801 4.738 1 98.94 65 PHE B CA 1
ATOM 1624 C C . PHE B 1 65 ? 4.262 3.852 3.662 1 98.94 65 PHE B C 1
ATOM 1626 O O . PHE B 1 65 ? 5.453 3.92 3.971 1 98.94 65 PHE B O 1
ATOM 1633 N N . THR B 1 66 ? 3.885 3.754 2.477 1 98.88 66 THR B N 1
ATOM 1634 C CA . THR B 1 66 ? 4.664 4.07 1.287 1 98.88 66 THR B CA 1
ATOM 1635 C C . THR B 1 66 ? 3.85 4.918 0.315 1 98.88 66 THR B C 1
ATOM 1637 O O . THR B 1 66 ? 2.654 4.68 0.125 1 98.88 66 THR B O 1
ATOM 1640 N N . THR B 1 67 ? 4.508 5.941 -0.233 1 98.69 67 THR B N 1
ATOM 1641 C CA . THR B 1 67 ? 3.842 6.66 -1.314 1 98.69 67 THR B CA 1
ATOM 1642 C C . THR B 1 67 ? 3.732 5.781 -2.559 1 98.69 67 THR B C 1
ATOM 1644 O O . THR B 1 67 ? 4.473 4.805 -2.703 1 98.69 67 THR B O 1
ATOM 1647 N N . ILE B 1 68 ? 2.773 6.031 -3.35 1 96.69 68 ILE B N 1
ATOM 1648 C CA . ILE B 1 68 ? 2.547 5.297 -4.59 1 96.69 68 ILE B CA 1
ATOM 1649 C C . ILE B 1 68 ? 3.146 6.07 -5.762 1 96.69 68 ILE B C 1
ATOM 1651 O O . ILE B 1 68 ? 2.666 7.152 -6.109 1 96.69 68 ILE B O 1
ATOM 1655 N N . PRO B 1 69 ? 4.117 5.469 -6.344 1 91.12 69 PRO B N 1
ATOM 1656 C CA . PRO B 1 69 ? 4.734 6.195 -7.457 1 91.12 69 PRO B CA 1
ATOM 1657 C C . PRO B 1 69 ? 3.811 6.324 -8.664 1 91.12 69 PRO B C 1
ATOM 1659 O O . PRO B 1 69 ? 3.055 5.398 -8.969 1 91.12 69 PRO B O 1
ATOM 1662 N N . HIS B 1 70 ? 3.822 7.48 -9.289 1 79.25 70 HIS B N 1
ATOM 1663 C CA . HIS B 1 70 ? 3.082 7.688 -10.531 1 79.25 70 HIS B CA 1
ATOM 1664 C C . HIS B 1 70 ? 3.914 7.285 -11.742 1 79.25 70 HIS B C 1
ATOM 1666 O O . HIS B 1 70 ? 3.367 6.836 -12.75 1 79.25 70 HIS B O 1
ATOM 1672 N N . SER B 1 71 ? 5.105 7.492 -11.633 1 80.44 71 SER B N 1
ATOM 1673 C CA . SER B 1 71 ? 6.066 7.137 -12.672 1 80.44 71 SER B CA 1
ATOM 1674 C C . SER B 1 71 ? 7.379 6.648 -12.07 1 80.44 71 SER B C 1
ATOM 1676 O O . SER B 1 71 ? 7.797 7.125 -11.008 1 80.44 71 SER B O 1
ATOM 1678 N N . GLY B 1 72 ? 7.902 5.617 -12.703 1 85.62 72 GLY B N 1
ATOM 1679 C CA . GLY B 1 72 ? 9.188 5.129 -12.227 1 85.62 72 GLY B CA 1
ATOM 1680 C C . GLY B 1 72 ? 9.094 4.469 -10.859 1 85.62 72 GLY B C 1
ATOM 1681 O O . GLY B 1 72 ? 8.117 3.787 -10.555 1 85.62 72 GLY B O 1
ATOM 1682 N N . ASN B 1 73 ? 10.164 4.621 -10.086 1 91.12 73 ASN B N 1
ATOM 1683 C CA . ASN B 1 73 ? 10.266 3.912 -8.812 1 91.12 73 ASN B CA 1
ATOM 1684 C C . ASN B 1 73 ? 10.352 4.883 -7.641 1 91.12 73 ASN B C 1
ATOM 1686 O O . ASN B 1 73 ? 10.609 4.469 -6.508 1 91.12 73 ASN B O 1
ATOM 1690 N N . GLU B 1 74 ? 10.188 6.164 -7.93 1 96.25 74 GLU B N 1
ATOM 1691 C CA . GLU B 1 74 ? 10.352 7.141 -6.859 1 96.25 74 GLU B CA 1
ATOM 1692 C C . GLU B 1 74 ? 9.258 6.996 -5.801 1 96.25 74 GLU B C 1
ATOM 1694 O O . GLU B 1 74 ? 8.07 7.008 -6.121 1 96.25 74 GLU B O 1
ATOM 1699 N N . HIS B 1 75 ? 9.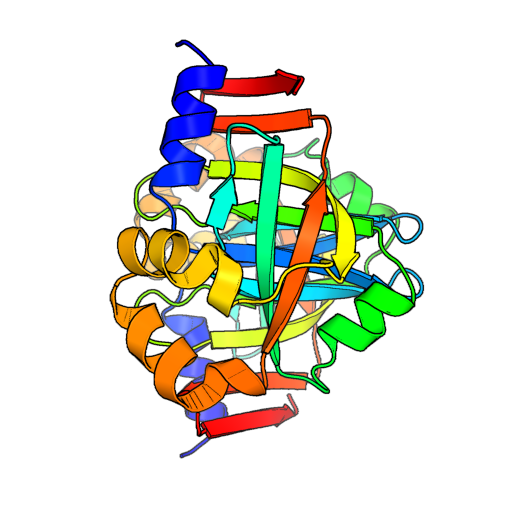695 6.828 -4.52 1 98.38 75 HIS B N 1
ATOM 1700 C CA . HIS B 1 75 ? 8.711 6.742 -3.447 1 98.38 75 HIS B CA 1
ATOM 1701 C C . HIS B 1 75 ? 9.367 6.934 -2.084 1 98.38 75 HIS B C 1
ATOM 1703 O O . HIS B 1 75 ? 10.594 6.93 -1.973 1 98.38 75 HIS B O 1
ATOM 1709 N N . VAL B 1 76 ? 8.562 7.191 -1.139 1 98.62 76 VAL B N 1
ATOM 1710 C CA . VAL B 1 76 ? 8.945 7.332 0.261 1 98.62 76 VAL B CA 1
ATOM 1711 C C . VAL B 1 76 ? 8.258 6.262 1.099 1 98.62 76 VAL B C 1
ATOM 1713 O O . VAL B 1 76 ? 7.07 5.984 0.907 1 98.62 76 VAL B O 1
ATOM 1716 N N . LYS B 1 77 ? 9.016 5.645 1.983 1 98.62 77 LYS B N 1
ATOM 1717 C CA . LYS B 1 77 ? 8.484 4.719 2.98 1 98.62 77 LYS B CA 1
ATOM 1718 C C . LYS B 1 77 ? 8.812 5.188 4.395 1 98.62 77 LYS B C 1
ATOM 1720 O O . LYS B 1 77 ? 9.898 5.719 4.641 1 98.62 77 LYS B O 1
ATOM 1725 N N . ALA B 1 78 ? 7.891 4.875 5.301 1 98.88 78 ALA B N 1
ATOM 1726 C CA . ALA B 1 78 ? 8.18 5.203 6.695 1 98.88 78 ALA B CA 1
ATOM 1727 C C . ALA B 1 78 ? 7.305 4.387 7.641 1 98.88 78 ALA B C 1
ATOM 1729 O O . ALA B 1 78 ? 6.293 3.812 7.227 1 98.88 78 ALA B O 1
ATOM 1730 N N . LYS B 1 79 ? 7.777 4.289 8.797 1 98.81 79 LYS B N 1
ATOM 1731 C CA . LYS B 1 79 ? 7.012 3.818 9.945 1 98.81 79 LYS B CA 1
ATOM 1732 C C . LYS B 1 79 ? 6.789 4.941 10.953 1 98.81 79 LYS B C 1
ATOM 1734 O O . LYS B 1 79 ? 7.68 5.762 11.188 1 98.81 79 LYS B O 1
ATOM 1739 N N . GLY B 1 80 ? 5.574 4.934 11.477 1 98.81 80 GLY B N 1
ATOM 1740 C CA . GLY B 1 80 ? 5.266 6.023 12.391 1 98.81 80 GLY B CA 1
ATOM 1741 C C . GLY B 1 80 ? 4.109 5.715 13.32 1 98.81 80 GLY B C 1
ATOM 1742 O O . GLY B 1 80 ? 3.703 4.559 13.445 1 98.81 80 GLY B O 1
ATOM 1743 N N . ILE B 1 81 ? 3.711 6.766 14.023 1 98.81 81 ILE B N 1
ATOM 1744 C CA . ILE B 1 81 ? 2.59 6.695 14.953 1 98.81 81 ILE B CA 1
ATOM 1745 C C . ILE B 1 81 ? 1.451 7.586 14.461 1 98.81 81 ILE B C 1
ATOM 1747 O O . ILE B 1 81 ? 1.677 8.727 14.055 1 98.81 81 ILE B O 1
ATOM 1751 N N . VAL B 1 82 ? 0.264 7.008 14.453 1 98.88 82 VAL B N 1
ATOM 1752 C CA . VAL B 1 82 ? -0.907 7.738 13.984 1 98.88 82 VAL B CA 1
ATOM 1753 C C . VAL B 1 82 ? -1.81 8.086 15.164 1 98.88 82 VAL B C 1
ATOM 1755 O O . VAL B 1 82 ? -1.927 7.312 16.109 1 98.88 82 VAL B O 1
ATOM 1758 N N . GLN B 1 83 ? -2.42 9.211 15.102 1 98.38 83 GLN B N 1
ATOM 1759 C CA . GLN B 1 83 ? -3.441 9.609 16.062 1 98.38 83 GLN B CA 1
ATOM 1760 C C . GLN B 1 83 ? -4.496 10.5 15.406 1 98.38 83 GLN B C 1
ATOM 1762 O O . GLN B 1 83 ? -4.234 11.125 14.375 1 98.38 83 GLN B O 1
ATOM 1767 N N . LYS B 1 84 ? -5.645 10.5 16.031 1 98.31 84 LYS B N 1
ATOM 1768 C CA . LYS B 1 84 ? -6.648 11.477 15.609 1 98.31 84 LYS B CA 1
ATOM 1769 C C . LYS B 1 84 ? -6.137 12.898 15.805 1 98.31 84 LYS B C 1
ATOM 1771 O O . LYS B 1 84 ? -5.551 13.227 16.828 1 98.31 84 LYS B O 1
ATOM 1776 N N . SER B 1 85 ? -6.348 13.703 14.781 1 98.56 85 SER B N 1
ATOM 1777 C CA . SER B 1 85 ? -5.879 15.086 14.844 1 98.56 85 SER B CA 1
ATOM 1778 C C . SER B 1 85 ? -6.832 15.953 15.656 1 98.56 85 SER B C 1
ATOM 1780 O O . SER B 1 85 ? -8.039 15.695 15.703 1 98.56 85 SER B O 1
ATOM 1782 N N . SER B 1 86 ? -6.262 17 16.281 1 98.12 86 SER B N 1
ATOM 1783 C CA . SER B 1 86 ? -7.105 18.031 16.875 1 98.12 86 SER B CA 1
ATOM 1784 C C . SER B 1 86 ? -7.727 18.922 15.797 1 98.12 86 SER B C 1
ATOM 1786 O O . SER B 1 86 ? -8.703 19.625 16.062 1 98.12 86 SER B O 1
ATOM 1788 N N . LYS B 1 87 ? -7.145 18.859 14.641 1 98.25 87 LYS B N 1
ATOM 1789 C CA . LYS B 1 87 ? -7.684 19.578 13.492 1 98.25 87 LYS B CA 1
ATOM 1790 C C . LYS B 1 87 ? -8.75 18.766 12.781 1 98.25 87 LYS B C 1
ATOM 1792 O O . LYS B 1 87 ? -8.93 17.578 13.07 1 98.25 87 LYS B O 1
ATOM 1797 N N . THR B 1 88 ? -9.539 19.469 12 1 98.38 88 THR B N 1
ATOM 1798 C CA . THR B 1 88 ? -10.453 18.812 11.07 1 98.38 88 THR B CA 1
ATOM 1799 C C . THR B 1 88 ? -9.977 18.969 9.633 1 98.38 88 THR B C 1
ATOM 1801 O O . THR B 1 88 ? -9.023 19.703 9.367 1 98.38 88 THR B O 1
ATOM 1804 N N . ILE B 1 89 ? -10.711 18.266 8.695 1 98.69 89 ILE B N 1
ATOM 1805 C CA . ILE B 1 89 ? -10.344 18.344 7.285 1 98.69 89 ILE B CA 1
ATOM 1806 C C . ILE B 1 89 ? -10.547 19.766 6.781 1 98.69 89 ILE B C 1
ATOM 1808 O O . ILE B 1 89 ? -9.852 20.219 5.867 1 98.69 89 ILE B O 1
ATOM 1812 N N . PHE B 1 90 ? -11.43 20.516 7.375 1 98.69 90 PHE B N 1
ATOM 1813 C CA . PHE B 1 90 ? -11.719 21.891 6.961 1 98.69 90 PHE B CA 1
ATOM 1814 C C . PHE B 1 90 ? -10.547 22.812 7.277 1 98.69 90 PHE B C 1
ATOM 1816 O O . PHE B 1 90 ? -10.312 23.797 6.574 1 98.69 90 PHE B O 1
ATOM 1823 N N . ASP B 1 91 ? -9.812 22.469 8.312 1 98.62 91 ASP B N 1
ATOM 1824 C CA . ASP B 1 91 ? -8.672 23.297 8.727 1 98.62 91 ASP B CA 1
ATOM 1825 C C . ASP B 1 91 ? -7.543 23.203 7.703 1 98.62 91 ASP B C 1
ATOM 1827 O O . ASP B 1 91 ? -6.711 24.109 7.617 1 98.62 91 ASP B O 1
ATOM 1831 N N . ILE B 1 92 ? -7.449 22.141 6.949 1 98.25 92 ILE B N 1
ATOM 1832 C CA . ILE B 1 92 ? -6.352 22 6 1 98.25 92 ILE B CA 1
ATOM 1833 C C . ILE B 1 92 ? -6.91 21.75 4.598 1 98.25 92 ILE B C 1
ATOM 1835 O O . ILE B 1 92 ? -6.23 21.172 3.746 1 98.25 92 ILE B O 1
ATOM 1839 N N . ALA B 1 93 ? -8.156 22.109 4.387 1 98.62 93 ALA B N 1
ATOM 1840 C CA . ALA B 1 93 ? -8.859 21.859 3.129 1 98.62 93 ALA B CA 1
ATOM 1841 C C . ALA B 1 93 ? -8.117 22.484 1.952 1 98.62 93 ALA B C 1
ATOM 1843 O O . ALA B 1 93 ? -7.973 21.859 0.897 1 98.62 93 ALA B O 1
ATOM 1844 N N . GLU B 1 94 ? -7.68 23.672 2.096 1 98.44 94 GLU B N 1
ATOM 1845 C CA . GLU B 1 94 ? -6.992 24.375 1.017 1 98.44 94 GLU B CA 1
ATOM 1846 C C . GLU B 1 94 ? -5.754 23.609 0.561 1 98.44 94 GLU B C 1
ATOM 1848 O O . GLU B 1 94 ? -5.512 23.469 -0.639 1 98.44 94 GLU B O 1
ATOM 1853 N N . GLN B 1 95 ? -4.973 23.125 1.493 1 98.12 95 GLN B N 1
ATOM 1854 C CA . GLN B 1 95 ? -3.756 22.375 1.179 1 98.12 95 GLN B CA 1
ATOM 1855 C C . GLN B 1 95 ? -4.078 21.062 0.479 1 98.12 95 GLN B C 1
ATOM 1857 O O . GLN B 1 95 ? -3.432 20.703 -0.509 1 98.12 95 GLN B O 1
ATOM 1862 N N . PHE B 1 96 ? -5.105 20.344 0.985 1 98.31 96 PHE B N 1
ATOM 1863 C CA . PHE B 1 96 ? -5.523 19.094 0.373 1 98.31 96 PHE B CA 1
ATOM 1864 C C . PHE B 1 96 ? -5.992 19.328 -1.061 1 98.31 96 PHE B C 1
ATOM 1866 O O . PHE B 1 96 ? -5.594 18.594 -1.972 1 98.31 96 PHE B O 1
ATOM 1873 N N . ILE B 1 97 ? -6.809 20.375 -1.272 1 98.5 97 ILE B N 1
ATOM 1874 C CA . ILE B 1 97 ? -7.414 20.656 -2.574 1 98.5 97 ILE B CA 1
ATOM 1875 C C . ILE B 1 97 ? -6.344 21.125 -3.551 1 98.5 97 ILE B C 1
ATOM 1877 O O . ILE B 1 97 ? -6.383 20.797 -4.738 1 98.5 97 ILE B O 1
ATOM 1881 N N . ALA B 1 98 ? -5.391 21.953 -3.057 1 98.25 98 ALA B N 1
ATOM 1882 C CA . ALA B 1 98 ? -4.289 22.391 -3.906 1 98.25 98 ALA B CA 1
ATOM 1883 C C . ALA B 1 98 ? -3.51 21.203 -4.457 1 98.25 98 ALA B C 1
ATOM 1885 O O . ALA B 1 98 ? -3.1 21.203 -5.621 1 98.25 98 ALA B O 1
ATOM 1886 N N . LYS B 1 99 ? -3.344 20.156 -3.611 1 97.62 99 LYS B N 1
ATOM 1887 C CA . LYS B 1 99 ? -2.588 18.984 -4 1 97.62 99 LYS B CA 1
ATOM 1888 C C . LYS B 1 99 ? -3.445 18.031 -4.836 1 97.62 99 LYS B C 1
ATOM 1890 O O . LYS B 1 99 ? -2.953 17.406 -5.777 1 97.62 99 LYS B O 1
ATOM 1895 N N . ILE B 1 100 ? -4.648 17.922 -4.434 1 97.38 100 ILE B N 1
ATOM 1896 C CA . ILE B 1 100 ? -5.613 17.016 -5.062 1 97.38 100 ILE B CA 1
ATOM 1897 C C . ILE B 1 100 ? -6.906 17.781 -5.355 1 97.38 100 ILE B C 1
ATOM 1899 O O . ILE B 1 100 ? -7.867 17.688 -4.59 1 97.38 100 ILE B O 1
ATOM 1903 N N . PRO B 1 101 ? -7.016 18.312 -6.5 1 97.88 101 PRO B N 1
ATOM 1904 C CA . PRO B 1 101 ? -8.148 19.203 -6.785 1 97.88 101 PRO B CA 1
ATOM 1905 C C . PRO B 1 101 ? -9.492 18.484 -6.656 1 97.88 101 PRO B C 1
ATOM 1907 O O . PRO B 1 101 ? -10.461 19.062 -6.145 1 97.88 101 PRO B O 1
ATOM 1910 N N . ASP B 1 102 ? -9.609 17.266 -7.039 1 95.31 102 ASP B N 1
ATOM 1911 C CA . ASP B 1 102 ? -10.859 16.516 -6.988 1 95.31 102 ASP B CA 1
ATOM 1912 C C . ASP B 1 102 ? -11.289 16.266 -5.547 1 95.31 102 ASP B C 1
ATOM 1914 O O . ASP B 1 102 ? -12.422 15.859 -5.293 1 95.31 102 ASP B O 1
ATOM 1918 N N . TYR B 1 103 ? -10.406 16.453 -4.652 1 97.38 103 TYR B N 1
ATOM 1919 C CA . TYR B 1 103 ? -10.742 16.234 -3.25 1 97.38 103 TYR B CA 1
ATOM 1920 C C . TYR B 1 103 ? -11.734 17.297 -2.764 1 97.38 103 TYR B C 1
ATOM 1922 O O . TYR B 1 103 ? -12.367 17.125 -1.719 1 97.38 103 TYR B O 1
ATOM 1930 N N . LYS B 1 104 ? -11.836 18.359 -3.465 1 98.12 104 LYS B N 1
ATOM 1931 C CA . LYS B 1 104 ? -12.805 19.406 -3.15 1 98.12 104 LYS B CA 1
ATOM 1932 C C . LYS B 1 104 ? -14.211 18.828 -3.018 1 98.12 104 LYS B C 1
ATOM 1934 O O . LYS B 1 104 ? -14.938 19.156 -2.076 1 98.12 104 LYS B O 1
ATOM 1939 N N . ASP B 1 105 ? -14.578 17.969 -3.895 1 97.31 105 ASP B N 1
ATOM 1940 C CA . ASP B 1 105 ? -15.898 17.344 -3.863 1 97.31 105 ASP B CA 1
ATOM 1941 C C . ASP B 1 105 ? -16.062 16.469 -2.619 1 97.31 105 ASP B C 1
ATOM 1943 O O . ASP B 1 105 ? -17.141 16.453 -2.01 1 97.31 105 ASP B O 1
ATOM 1947 N N . THR B 1 106 ? -15.039 15.773 -2.289 1 96.38 106 THR B N 1
ATOM 1948 C CA . THR B 1 106 ? -15.078 14.93 -1.099 1 96.38 106 THR B CA 1
ATOM 1949 C C . THR B 1 106 ? -15.336 15.773 0.149 1 96.38 106 THR B C 1
ATOM 1951 O O . THR B 1 106 ? -16.188 15.43 0.971 1 96.38 106 THR B O 1
ATOM 1954 N N . ILE B 1 107 ? -14.641 16.844 0.235 1 98.12 107 ILE B N 1
ATOM 1955 C CA . ILE B 1 107 ? -14.805 17.719 1.396 1 98.12 107 ILE B CA 1
ATOM 1956 C C . ILE B 1 107 ? -16.203 18.344 1.38 1 98.12 107 ILE B C 1
ATOM 1958 O O . ILE B 1 107 ? -16.875 18.391 2.408 1 98.12 107 ILE B O 1
ATOM 1962 N N . GLU B 1 108 ? -16.625 18.766 0.25 1 97.81 108 GLU B N 1
ATOM 1963 C CA . GLU B 1 108 ? -17.922 19.406 0.123 1 97.81 108 GLU B CA 1
ATOM 1964 C C . GLU B 1 108 ? -19.047 18.469 0.493 1 97.81 108 GLU B C 1
ATOM 1966 O O . GLU B 1 108 ? -19.984 18.844 1.219 1 97.81 108 GLU B O 1
ATOM 1971 N N . TYR B 1 109 ? -18.953 17.281 0.118 1 97.06 109 TYR B N 1
ATOM 1972 C CA . TYR B 1 109 ? -20.078 16.359 0.252 1 97.06 109 TYR B CA 1
ATOM 1973 C C . TYR B 1 109 ? -19.953 15.508 1.504 1 97.06 109 TYR B C 1
ATOM 1975 O O . TYR B 1 109 ? -20.953 15.07 2.076 1 97.06 109 TYR B O 1
ATOM 1983 N N . ALA B 1 110 ? -18.719 15.383 1.975 1 95.81 110 ALA B N 1
ATOM 1984 C CA . ALA B 1 110 ? -18.562 14.383 3.033 1 95.81 110 ALA B CA 1
ATOM 1985 C C . ALA B 1 110 ? -17.641 14.898 4.137 1 95.81 110 ALA B C 1
ATOM 1987 O O . ALA B 1 110 ? -17.266 14.148 5.043 1 95.81 110 ALA B O 1
ATOM 1988 N N . GLY B 1 111 ? -17.234 16.141 4.023 1 97.81 111 GLY B N 1
ATOM 1989 C CA . GLY B 1 111 ? -16.266 16.688 4.961 1 97.81 111 GLY B CA 1
ATOM 1990 C C . GLY B 1 111 ? -16.672 16.484 6.41 1 97.81 111 GLY B C 1
ATOM 1991 O O . GLY B 1 111 ? -15.82 16.234 7.266 1 97.81 111 GLY B O 1
ATOM 1992 N N . LYS B 1 112 ? -17.938 16.578 6.758 1 97.62 112 LYS B N 1
ATOM 1993 C CA . LYS B 1 112 ? -18.438 16.469 8.125 1 97.62 112 LYS B CA 1
ATOM 1994 C C . LYS B 1 112 ? -18.344 15.039 8.633 1 97.62 112 LYS B C 1
ATOM 1996 O O . LYS B 1 112 ? -18.391 14.797 9.836 1 97.62 112 LYS B O 1
ATOM 2001 N N . SER B 1 113 ? -18.234 14.133 7.719 1 97.5 113 SER B N 1
ATOM 2002 C CA . SER B 1 113 ? -18.188 12.719 8.086 1 97.5 113 SER B CA 1
ATOM 2003 C C . SER B 1 113 ? -16.75 12.219 8.156 1 97.5 113 SER B C 1
ATOM 2005 O O . SER B 1 113 ? -16.5 11.062 8.492 1 97.5 113 SER B O 1
ATOM 2007 N N . LEU B 1 114 ? -15.852 13.094 7.848 1 98.06 114 LEU B N 1
ATOM 2008 C CA . LEU B 1 114 ? -14.445 12.703 7.828 1 98.06 114 LEU B CA 1
ATOM 2009 C C . LEU B 1 114 ? -13.789 12.977 9.172 1 98.06 114 LEU B C 1
ATOM 2011 O O . LEU B 1 114 ? -14.062 14 9.805 1 98.06 114 LEU B O 1
ATOM 2015 N N . ILE B 1 115 ? -12.992 12.023 9.602 1 98.38 115 ILE B N 1
ATOM 2016 C CA . ILE B 1 115 ? -12.078 12.219 10.719 1 98.38 115 ILE B CA 1
ATOM 2017 C C . ILE B 1 115 ? -10.648 12.391 10.203 1 98.38 115 ILE B C 1
ATOM 2019 O O . ILE B 1 115 ? -10.18 11.578 9.398 1 98.38 115 ILE B O 1
ATOM 2023 N N . LEU B 1 116 ? -9.992 13.445 10.68 1 98.75 116 LEU B N 1
ATOM 2024 C CA . LEU B 1 116 ? -8.617 13.703 10.25 1 98.75 116 LEU B CA 1
ATOM 2025 C C . LEU B 1 116 ? -7.621 13.023 11.18 1 98.75 116 LEU B C 1
ATOM 2027 O O . LEU B 1 116 ? -7.77 13.07 12.406 1 98.75 116 LEU B O 1
ATOM 2031 N N . PHE B 1 117 ? -6.609 12.438 10.586 1 98.88 117 PHE B N 1
ATOM 2032 C CA . PHE B 1 117 ? -5.551 11.758 11.328 1 98.88 117 PHE B CA 1
ATOM 2033 C C . PHE B 1 117 ? -4.188 12.344 10.977 1 98.88 117 PHE B C 1
ATOM 2035 O O . PHE B 1 117 ? -4 12.883 9.891 1 98.88 117 PHE B O 1
ATOM 2042 N N . GLU B 1 118 ? -3.293 12.234 11.883 1 98.81 118 GLU B N 1
ATOM 2043 C CA . GLU B 1 118 ? -1.909 12.656 11.703 1 98.81 118 GLU B CA 1
ATOM 2044 C C . GLU B 1 118 ? -0.938 11.508 11.953 1 98.81 118 GLU B C 1
ATOM 2046 O O . GLU B 1 118 ? -1.096 10.758 12.914 1 98.81 118 GLU B O 1
ATOM 2051 N N . VAL B 1 119 ? -0.006 11.391 11.133 1 98.94 119 VAL B N 1
ATOM 2052 C CA . VAL B 1 119 ? 1.078 10.43 11.289 1 98.94 119 VAL B CA 1
ATOM 2053 C C . VAL B 1 119 ? 2.391 11.164 11.547 1 98.94 119 VAL B C 1
ATOM 2055 O O . VAL B 1 119 ? 2.777 12.047 10.766 1 98.94 119 VAL B O 1
ATOM 2058 N N . ARG B 1 120 ? 2.996 10.805 12.578 1 98.81 120 ARG B N 1
ATOM 2059 C CA . ARG B 1 120 ? 4.336 11.305 12.883 1 98.81 120 ARG B CA 1
ATOM 2060 C C .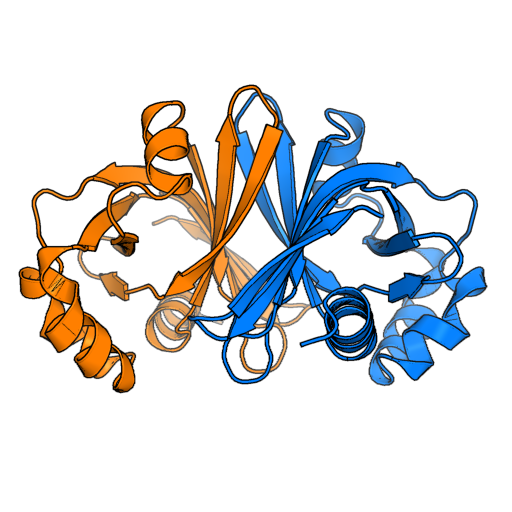 ARG B 1 120 ? 5.383 10.211 12.695 1 98.81 120 ARG B C 1
ATOM 2062 O O . ARG B 1 120 ? 5.141 9.055 13.031 1 98.81 120 ARG B O 1
ATOM 2069 N N . PHE B 1 121 ? 6.504 10.578 12.219 1 98.81 121 PHE B N 1
ATOM 2070 C CA . PHE B 1 121 ? 7.598 9.648 11.953 1 98.81 121 PHE B CA 1
ATOM 2071 C C . PHE B 1 121 ? 8.938 10.367 11.977 1 98.81 121 PHE B C 1
ATOM 2073 O O . PHE B 1 121 ? 9.031 11.531 11.578 1 98.81 121 PHE B O 1
ATOM 2080 N N . ASP B 1 122 ? 9.938 9.688 12.375 1 98.19 122 ASP B N 1
ATOM 2081 C CA . ASP B 1 122 ? 11.227 10.336 12.609 1 98.19 122 ASP B CA 1
ATOM 2082 C C . ASP B 1 122 ? 12.195 10.07 11.453 1 98.19 122 ASP B C 1
ATOM 2084 O O . ASP B 1 122 ? 13.203 10.766 11.312 1 98.19 122 ASP B O 1
ATOM 2088 N N . THR B 1 123 ? 11.969 8.969 10.773 1 98.56 123 THR B N 1
ATOM 2089 C CA . THR B 1 123 ? 12.82 8.594 9.656 1 98.56 123 THR B CA 1
ATOM 2090 C C . THR B 1 123 ? 11.984 8.195 8.445 1 98.56 123 THR B C 1
ATOM 2092 O O . THR B 1 123 ? 10.812 7.84 8.586 1 98.56 123 THR B O 1
ATOM 2095 N N . ALA B 1 124 ? 12.539 8.414 7.352 1 98.75 124 ALA B N 1
ATOM 2096 C CA . ALA B 1 124 ? 11.93 8 6.094 1 98.75 124 ALA B CA 1
ATOM 2097 C C . ALA B 1 124 ? 12.969 7.418 5.145 1 98.75 124 ALA B C 1
ATOM 2099 O O . ALA B 1 124 ? 14.102 7.902 5.074 1 98.75 124 ALA B O 1
ATOM 2100 N N . ILE B 1 125 ? 12.609 6.348 4.527 1 98.5 125 ILE B N 1
ATOM 2101 C CA . ILE B 1 125 ? 13.43 5.816 3.445 1 98.5 125 ILE B CA 1
ATOM 2102 C C . ILE B 1 125 ? 13 6.449 2.121 1 98.5 125 ILE B C 1
ATOM 2104 O O . ILE B 1 125 ? 11.844 6.336 1.716 1 98.5 125 ILE B O 1
ATOM 2108 N N . VAL B 1 126 ? 13.938 7.105 1.435 1 98.38 126 VAL B N 1
ATOM 2109 C CA . VAL B 1 126 ? 13.664 7.84 0.204 1 98.38 126 VAL B CA 1
ATOM 2110 C C . VAL B 1 126 ? 14.305 7.121 -0.982 1 98.38 126 VAL B C 1
ATOM 2112 O O . VAL B 1 126 ? 15.523 6.934 -1.025 1 98.38 126 VAL B O 1
ATOM 2115 N N . THR B 1 127 ? 13.469 6.699 -1.904 1 97.69 127 THR B N 1
ATOM 2116 C CA . THR B 1 127 ? 13.922 6.062 -3.139 1 97.69 127 THR B CA 1
ATOM 2117 C C . THR B 1 127 ? 13.711 6.996 -4.332 1 97.69 127 THR B C 1
ATOM 2119 O O . THR B 1 127 ? 12.578 7.324 -4.676 1 97.69 127 THR B O 1
ATOM 2122 N N . LYS B 1 128 ? 14.781 7.379 -4.91 1 94.31 128 LYS B N 1
ATOM 2123 C CA . LYS B 1 128 ? 14.695 8.164 -6.137 1 94.31 128 LYS B CA 1
ATOM 2124 C C . LYS B 1 128 ? 14.609 7.258 -7.363 1 94.31 128 LYS B C 1
ATOM 2126 O O . LYS B 1 128 ? 13.836 7.523 -8.289 1 94.31 128 LYS B O 1
ATOM 2131 N N . ASP B 1 129 ? 15.484 6.344 -7.375 1 90.19 129 ASP B N 1
ATOM 2132 C CA . ASP B 1 129 ? 15.516 5.262 -8.352 1 90.19 129 ASP B CA 1
ATOM 2133 C C . ASP B 1 129 ? 16.141 4 -7.754 1 90.19 129 ASP B C 1
ATOM 2135 O O . ASP B 1 129 ? 16.453 3.963 -6.566 1 90.19 129 ASP B O 1
ATOM 2139 N N . LEU B 1 130 ? 16.25 2.92 -8.555 1 86 130 LEU B N 1
ATOM 2140 C CA . LEU B 1 130 ? 16.641 1.604 -8.07 1 86 130 LEU B CA 1
ATOM 2141 C C . LEU B 1 130 ? 18.031 1.647 -7.438 1 86 130 LEU B C 1
ATOM 2143 O O . LEU B 1 130 ? 18.344 0.825 -6.578 1 86 130 LEU B O 1
ATOM 2147 N N . ASP B 1 131 ? 18.781 2.678 -7.758 1 89.81 131 ASP B N 1
ATOM 2148 C CA . ASP B 1 131 ? 20.172 2.727 -7.316 1 89.81 131 ASP B CA 1
ATOM 2149 C C . ASP B 1 131 ? 20.375 3.803 -6.254 1 89.81 131 ASP B C 1
ATOM 2151 O O . ASP B 1 131 ? 21.438 3.896 -5.652 1 89.81 131 ASP B O 1
ATOM 2155 N N . THR B 1 132 ? 19.422 4.609 -6.09 1 93.38 132 THR B N 1
ATOM 2156 C CA . THR B 1 132 ? 19.547 5.734 -5.168 1 93.38 132 THR B CA 1
ATOM 2157 C C . THR B 1 132 ? 18.484 5.648 -4.066 1 93.38 132 THR B C 1
ATOM 2159 O O . THR B 1 132 ? 17.391 6.188 -4.211 1 93.38 132 THR B O 1
ATOM 2162 N N . ILE B 1 133 ? 18.844 5.012 -2.955 1 95.88 133 ILE B N 1
ATOM 2163 C CA . ILE B 1 133 ? 18 4.816 -1.783 1 95.88 133 ILE B CA 1
ATOM 2164 C C . ILE B 1 133 ? 18.734 5.293 -0.531 1 95.88 133 ILE B C 1
ATOM 2166 O O . ILE B 1 133 ? 19.812 4.801 -0.214 1 95.88 133 ILE B O 1
ATOM 2170 N N . LYS B 1 134 ? 18.078 6.266 0.129 1 97.81 134 LYS B N 1
ATOM 2171 C CA . LYS B 1 134 ? 18.703 6.84 1.315 1 97.81 134 LYS B CA 1
ATOM 2172 C C . LYS B 1 134 ? 17.688 6.992 2.453 1 97.81 134 LYS B C 1
ATOM 2174 O O . LYS B 1 134 ? 16.5 7.16 2.211 1 97.81 134 LYS B O 1
ATOM 2179 N N . THR B 1 135 ? 18.203 6.926 3.656 1 98.06 135 THR B N 1
ATOM 2180 C CA . THR B 1 135 ? 17.375 7.184 4.836 1 98.06 135 THR B CA 1
ATOM 2181 C C . THR B 1 135 ? 17.516 8.641 5.277 1 98.06 135 THR B C 1
ATOM 2183 O O . THR B 1 135 ? 18.625 9.164 5.387 1 98.06 135 THR B O 1
ATOM 2186 N N . LEU B 1 136 ? 16.391 9.258 5.43 1 98.19 136 LEU B N 1
ATOM 2187 C CA . LEU B 1 136 ? 16.328 10.641 5.883 1 98.19 136 LEU B CA 1
ATOM 2188 C C . LEU B 1 136 ? 15.906 10.719 7.348 1 98.19 136 LEU B C 1
ATOM 2190 O O . LEU B 1 136 ? 14.922 10.094 7.742 1 98.19 136 LEU B O 1
ATOM 2194 N N . GLN B 1 137 ? 16.672 11.375 8.141 1 97.25 137 GLN B N 1
ATOM 2195 C CA . GLN B 1 137 ? 16.266 11.703 9.508 1 97.25 137 GLN B CA 1
ATOM 2196 C C . GLN B 1 137 ? 15.477 13.008 9.547 1 97.25 137 GLN B C 1
ATOM 2198 O O . GLN B 1 137 ? 15.914 14.023 9 1 97.25 137 GLN B O 1
ATOM 2203 N N . LEU B 1 138 ? 14.359 12.914 10.156 1 95 138 LEU B N 1
ATOM 2204 C CA . LEU B 1 138 ? 13.5 14.094 10.188 1 95 138 LEU B CA 1
ATOM 2205 C C . LEU B 1 138 ? 13.5 14.734 11.57 1 95 138 LEU B C 1
ATOM 2207 O O . LEU B 1 138 ? 13.695 14.047 12.578 1 95 138 LEU B O 1
#

Foldse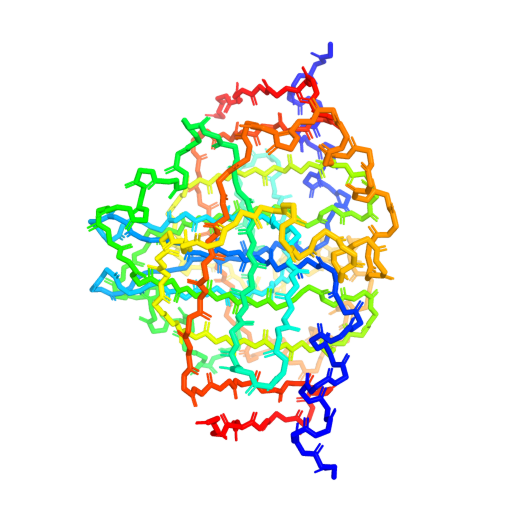ek 3Di:
DPQVVLVVVQQLAFFKKWKWFDDPNRIDTDIFGWHADPVVRKIKTKDFPPDPVVVRCVRPQKMKIKTDDPDADWIKIFIWGKDFDPDFCVVCVVRSCVNPVVCVVVCVVCRVRMTMMITHGQKMWTDPHPVDIDIDGD/DPQVVLVVVQQLAFFKKWKWFDDPNRIDTDIFGWHADPVVRKIKTKDFPPDPVVVRCVRPQKMKIKTDDPDADWIKIFIWGKDFDPDFCVVCVVRSCVNPV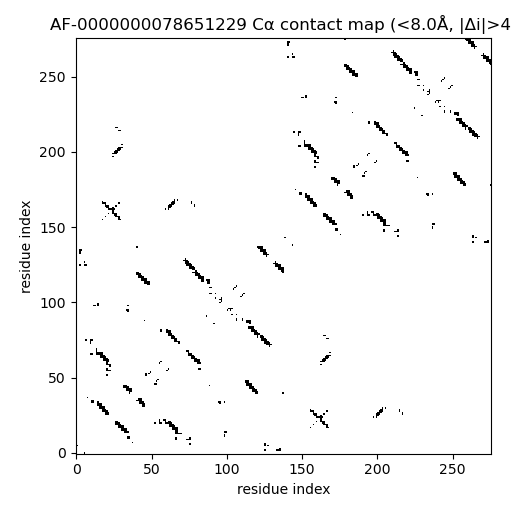VCVVVCVVCRVRMTMMITHGQKMWTDPHPVDIDIDGD

Radius of gyration: 18.35 Å; Cα contacts (8 Å, |Δi|>4): 624; chains: 2; bounding box: 43×49×40 Å

Nearest PDB structures (foldseek):
  2i02-assembly1_A  TM=7.295E-01  e=9.202E-08  Nostoc punctiforme PCC 73102
  5jab-assembly1_B  TM=7.824E-01  e=6.375E-07  Mycobacterium tuberculosis H37Rv
  5jab-assembly2_D  TM=6.705E-01  e=8.474E-07  Mycobacterium tuberculosis H37Rv
  2hq7-assembly1_B  TM=7.372E-01  e=1.162E-05  Clostridium acetobutylicum
  2aq6-assembly1_B  TM=6.667E-01  e=2.436E-05  Mycobacterium tuberculosis

InterPro domains:
  IPR012349 FMN-binding split barrel [G3DSA:2.30.110.10] (4-137)
  IPR055196 Pyridoxamine 5'-phosphate oxidase-like [PF22696] (12-130)

Organism: NCBI:txid862967

Sequence (276 aa):
MNTKTEFLKIMAEQTEIALATSVNNVPNVRIVNFYFEPAENILYFSSFKGNDKIKEIKSNPYVAFTTIPHSGNEHVKAKGIVQKSSKTIFDIAEQFIAKIPDYKDTIEYAGKSLILFEVRFDTAIVTKDLDTIKTLQLMNTKTEFLKIMAEQTEIALATSVNNVPNVRIVNFYFEPAENILYFSSFKGNDKIKEIKSNPYVAFTTIPHSGNEHVKAKGIVQKSSKTIFDIAEQFIAKIPDYKDTIEYAGKSLILFEVRFDTAIVTKDLDTIKTLQL

pLDDT: mean 96.87, std 3.79, range [72.19, 98.94]

Solvent-accessible surface area (backbone atoms only — not comparable to full-atom values): 14438 Å² total; per-residue (Å²): 133,64,63,66,60,53,45,52,50,48,53,62,68,43,54,38,28,38,43,13,34,14,53,94,37,41,23,37,44,44,77,41,58,51,42,60,42,79,94,75,52,33,40,31,37,66,43,56,70,88,40,67,64,58,57,38,40,72,75,29,36,37,26,10,29,21,45,50,52,90,62,86,63,33,34,43,34,38,52,34,43,47,45,80,40,96,56,51,54,77,78,47,38,68,64,43,26,73,67,35,60,75,48,46,58,51,44,73,75,41,39,90,49,42,43,26,31,35,33,40,51,51,46,34,43,37,27,65,38,101,87,43,70,46,76,44,82,102,134,64,64,69,61,52,45,53,49,49,51,63,67,44,53,38,27,40,42,13,34,13,54,94,37,40,22,36,42,45,77,43,58,52,43,62,41,78,92,75,54,32,40,33,37,67,43,55,71,90,41,67,66,59,58,39,40,73,74,29,38,39,28,10,29,21,44,51,53,90,60,86,64,33,34,41,34,38,53,33,44,46,43,78,42,96,56,52,54,78,78,47,37,68,62,43,25,73,66,36,60,77,47,47,57,50,43,72,75,41,39,90,49,43,44,27,30,35,33,41,51,52,46,33,41,37,29,64,38,100,84,43,72,47,78,44,81,101

Secondary structure (DSSP, 8-state):
--HHHHHHHHHHH--EEEEEEEETTEEEEEEEE-EEETTTTEEEEEEETT-HHHHHHHH--EEEEEE--SSTT-EEEEEEEEEE-SS-GGGGHHHHHHH-TTHHHHHHHHGGGEEEEEEE-SEEEEEEETTEEEEEE-/--HHHHHHHHHHH--EEEEEEEETTEEEEEEEE-EEETTTTEEEEEEETT-HHHHHHHH--EEEEEE--SSTT-EEEEEEEEEE-SS-GGGGHHHHHHH-TTHHHHHHHHGGGEEEEEEE-SEEEEEEETTEEEEEE-